Protein AF-A0A7J9G3J3-F1 (afdb_monomer_lite)

Foldseek 3Di:
DVVCVVVCCVVVVNDQDFDFADADPVWGFFTFPCRRDDPVLTKTFGDCVTWFKKWQFDDPDVDCPDPDDDDQDDDPVSVVRIDGQQRDDAQTKTFIFTDGPVGRDRTGPQWIWHFHQDDPRTTITDTDDRPQFDADQDPDGAGPVNVVVVVVVVQVVCVVQQKGFPDKDKYWAVVDPPIDIDMDTDIDHPDPDDDDPPVRPDDD

InterPro domains:
  IPR004993 GH3 family [PTHR31901] (1-196)
  IPR055377 GH3, middle domain [PF23571] (44-130)
  IPR055378 GH3, C-terminal domain [PF23572] (146-190)

pLDDT: mean 85.37, std 16.72, range [31.36, 98.25]

Radius of gyration: 21.54 Å; chains: 1; bounding box: 47×46×63 Å

Organism: NCBI:txid34285

Sequence (204 aa):
MSQYIPTLDYYTNGLPLVCTMYASSECYFGVNLNPLCKPSEVSYTLIPIMAYFEFLPVQRNNGVNSSISVPKTLNEKEQQELVDLVDVKLGQEYELVVTTYSGLYRYRVGDVLRVAGFKNNAPQFNFICRKNVVLCIDSDKTDEVELQNAVKNAVNHFLPFDATLAEYTSYADTTTIPGHYVLYWELSLKGTTQFLPQFLRTVA

Structure (mmCIF, N/CA/C/O backbone):
data_AF-A0A7J9G3J3-F1
#
_entry.id   AF-A0A7J9G3J3-F1
#
loop_
_atom_site.group_PDB
_atom_site.id
_atom_site.type_symbol
_atom_site.label_atom_id
_atom_site.label_alt_id
_atom_site.label_comp_id
_atom_site.label_asym_id
_atom_site.label_entity_id
_atom_site.label_seq_id
_atom_site.pdbx_PDB_ins_code
_atom_site.Cartn_x
_atom_site.Cartn_y
_atom_site.Cartn_z
_atom_site.occupancy
_atom_site.B_iso_or_equiv
_atom_site.auth_seq_id
_atom_site.auth_comp_id
_atom_site.auth_asym_id
_atom_site.auth_atom_id
_atom_site.pdbx_PDB_model_num
ATOM 1 N N . MET A 1 1 ? 0.013 -6.276 -4.466 1.00 67.56 1 MET A N 1
ATOM 2 C CA . MET A 1 1 ? -0.344 -7.716 -4.494 1.00 67.56 1 MET A CA 1
ATOM 3 C C . MET A 1 1 ? -1.646 -8.055 -5.214 1.00 67.56 1 MET A C 1
ATOM 5 O O . MET A 1 1 ? -1.758 -9.186 -5.665 1.00 67.56 1 MET A O 1
ATOM 9 N N . SER A 1 2 ? -2.606 -7.137 -5.390 1.00 81.31 2 SER A N 1
ATOM 10 C CA . SER A 1 2 ? -3.833 -7.421 -6.164 1.00 81.31 2 SER A CA 1
ATOM 11 C C . SER A 1 2 ? -3.565 -7.919 -7.595 1.00 81.31 2 SER A C 1
ATOM 13 O O . SER A 1 2 ? -4.347 -8.703 -8.119 1.00 81.31 2 SER A O 1
ATOM 15 N N . GLN A 1 3 ? -2.431 -7.535 -8.191 1.00 84.69 3 GLN A N 1
ATOM 16 C CA . GLN A 1 3 ? -1.971 -7.999 -9.507 1.00 84.69 3 GLN A CA 1
ATOM 17 C C . GLN A 1 3 ? -1.854 -9.528 -9.647 1.00 84.69 3 GLN A C 1
ATOM 19 O O . GLN A 1 3 ? -2.016 -10.042 -10.746 1.00 84.69 3 GLN A O 1
ATOM 24 N N . TYR A 1 4 ? -1.641 -10.267 -8.551 1.00 90.38 4 TYR A N 1
ATOM 25 C CA . TYR A 1 4 ? -1.505 -11.729 -8.586 1.00 90.38 4 TYR A CA 1
ATOM 26 C C . TYR A 1 4 ? -2.821 -12.492 -8.431 1.00 90.38 4 TYR A C 1
ATOM 28 O O . TYR A 1 4 ? -2.820 -13.714 -8.565 1.00 90.38 4 TYR A O 1
ATOM 36 N N . ILE A 1 5 ? -3.938 -11.806 -8.155 1.00 91.12 5 ILE A N 1
ATOM 37 C CA . ILE A 1 5 ? -5.241 -12.453 -7.933 1.00 91.12 5 ILE A CA 1
ATOM 38 C C . ILE A 1 5 ? -5.623 -13.375 -9.106 1.00 91.12 5 ILE A C 1
ATOM 40 O O . ILE A 1 5 ? -5.880 -14.547 -8.840 1.00 91.12 5 ILE A O 1
ATOM 44 N N . PRO A 1 6 ? -5.571 -12.945 -10.388 1.00 91.19 6 PRO A N 1
ATOM 45 C CA . PRO A 1 6 ? -5.962 -13.815 -11.502 1.00 91.19 6 PRO A CA 1
ATOM 46 C C . PRO A 1 6 ? -5.101 -15.082 -11.617 1.00 91.19 6 PRO A C 1
ATOM 48 O O . PRO A 1 6 ? -5.612 -16.166 -11.893 1.00 91.19 6 PRO A O 1
ATOM 51 N N . THR A 1 7 ? -3.793 -14.959 -11.377 1.00 90.81 7 THR A N 1
ATOM 52 C CA . THR A 1 7 ? -2.850 -16.086 -11.420 1.00 90.81 7 THR A CA 1
ATOM 53 C C . THR A 1 7 ? -3.112 -17.073 -10.283 1.00 90.81 7 THR A C 1
ATOM 55 O O . THR A 1 7 ? -3.105 -18.285 -10.500 1.00 90.81 7 THR A O 1
ATOM 58 N N . LEU A 1 8 ? -3.381 -16.574 -9.074 1.00 93.00 8 LEU A N 1
ATOM 59 C CA . LEU A 1 8 ? -3.739 -17.412 -7.929 1.00 93.00 8 LEU A CA 1
ATOM 60 C C . LEU A 1 8 ? -5.076 -18.124 -8.150 1.00 93.00 8 LEU A C 1
ATOM 62 O O . LEU A 1 8 ? -5.170 -19.322 -7.890 1.00 93.00 8 LEU A O 1
ATOM 66 N N . ASP A 1 9 ? -6.083 -17.431 -8.679 1.00 93.00 9 ASP A N 1
ATOM 67 C CA . ASP A 1 9 ? -7.385 -18.024 -8.997 1.00 93.00 9 ASP A CA 1
ATOM 68 C C . ASP A 1 9 ? -7.247 -19.163 -10.016 1.00 93.00 9 ASP A C 1
ATOM 70 O O . ASP A 1 9 ? -7.847 -20.225 -9.834 1.00 93.00 9 ASP A O 1
ATOM 74 N N . TYR A 1 10 ? -6.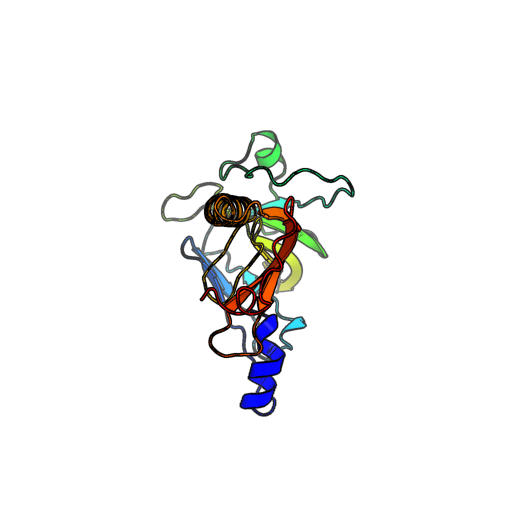401 -18.982 -11.040 1.00 94.12 10 TYR A N 1
ATOM 75 C CA . TYR A 1 10 ? -6.103 -20.014 -12.037 1.00 94.12 10 TYR A CA 1
ATOM 76 C C . TYR A 1 10 ? -5.506 -21.277 -11.401 1.00 94.12 10 TYR A C 1
ATOM 78 O O . TYR A 1 10 ? -6.006 -22.378 -11.630 1.00 94.12 10 TYR A O 1
ATOM 86 N N . TYR A 1 11 ? -4.466 -21.139 -10.571 1.00 95.31 11 TYR A N 1
ATOM 87 C CA . TYR A 1 11 ? -3.792 -22.297 -9.968 1.00 95.31 11 TYR A CA 1
ATOM 88 C C . TYR A 1 11 ? -4.590 -22.967 -8.852 1.00 95.31 11 TYR A C 1
ATOM 90 O O . TYR A 1 11 ? -4.448 -24.168 -8.626 1.00 95.31 11 TYR A O 1
ATOM 98 N N . THR A 1 12 ? -5.412 -22.204 -8.138 1.00 95.62 12 THR A N 1
ATOM 99 C CA . THR A 1 12 ? -6.192 -22.719 -7.009 1.00 95.62 12 THR A CA 1
ATOM 100 C C . THR A 1 12 ? -7.588 -23.182 -7.407 1.00 95.62 12 THR A C 1
ATOM 102 O O . THR A 1 12 ? -8.292 -23.740 -6.570 1.00 95.62 12 THR A O 1
ATOM 105 N N . ASN A 1 13 ? -7.990 -22.981 -8.667 1.00 94.38 13 ASN A N 1
ATOM 106 C CA . ASN A 1 13 ? -9.344 -23.243 -9.149 1.00 94.38 13 ASN A CA 1
ATOM 107 C C . ASN A 1 13 ? -10.409 -22.496 -8.316 1.00 94.38 13 ASN A C 1
ATOM 109 O O . ASN A 1 13 ? -11.441 -23.057 -7.944 1.00 94.38 13 ASN A O 1
ATOM 113 N N . GLY A 1 14 ? -10.125 -21.229 -7.994 1.00 93.00 14 GLY A N 1
ATOM 114 C CA . GLY A 1 14 ? -11.039 -20.341 -7.271 1.00 93.00 14 GLY A CA 1
ATOM 115 C C . GLY A 1 14 ? -11.194 -20.642 -5.777 1.00 93.00 14 GLY A C 1
ATOM 116 O O . GLY A 1 14 ? -12.279 -20.441 -5.226 1.00 93.00 14 GLY A O 1
ATOM 117 N N . LEU A 1 15 ? -10.144 -21.132 -5.104 1.00 95.56 15 LEU A N 1
ATOM 118 C CA . LEU A 1 15 ? -10.172 -21.213 -3.640 1.00 95.56 15 LEU A CA 1
ATOM 119 C C . LEU A 1 15 ? -10.236 -19.806 -3.018 1.00 95.56 15 LEU A C 1
ATOM 121 O O . LEU A 1 15 ? -9.662 -18.865 -3.565 1.00 95.56 15 LEU A O 1
ATOM 125 N N . PRO A 1 16 ? -10.876 -19.646 -1.843 1.00 94.56 16 PRO A N 1
ATOM 126 C CA . PRO A 1 16 ? -10.907 -18.363 -1.150 1.00 94.56 16 PRO A CA 1
ATOM 127 C C . PRO A 1 16 ? -9.498 -17.834 -0.851 1.00 94.56 16 PRO A C 1
ATOM 129 O O . PRO A 1 16 ? -8.721 -18.467 -0.133 1.00 94.56 16 PRO A O 1
ATOM 132 N N . LEU A 1 17 ? -9.188 -16.645 -1.369 1.00 94.06 17 LEU A N 1
ATOM 133 C CA . LEU A 1 17 ? -7.950 -15.930 -1.070 1.00 94.06 17 LEU A CA 1
ATOM 134 C C . LEU A 1 17 ? -8.118 -15.145 0.233 1.00 94.06 17 LEU A C 1
ATOM 136 O O . LEU A 1 17 ? -8.941 -14.236 0.320 1.00 94.06 17 LEU A O 1
ATOM 140 N N . VAL A 1 18 ? -7.326 -15.495 1.245 1.00 95.31 18 VAL A N 1
ATOM 141 C CA . VAL A 1 18 ? -7.470 -14.951 2.599 1.00 95.31 18 VAL A CA 1
ATOM 142 C C . VAL A 1 18 ? -6.371 -13.931 2.896 1.00 95.31 18 VAL A C 1
ATOM 144 O O . VAL A 1 18 ? -5.193 -14.274 2.965 1.00 95.31 18 VAL A O 1
ATOM 147 N N . CYS A 1 19 ? -6.760 -12.679 3.149 1.00 93.12 19 CYS A N 1
ATOM 148 C CA . CYS A 1 19 ? -5.868 -11.622 3.636 1.00 93.12 19 CYS A CA 1
ATOM 149 C C . CYS A 1 19 ? -6.127 -11.380 5.127 1.00 93.12 19 CYS A C 1
ATOM 151 O O . CYS A 1 19 ? -7.122 -10.751 5.484 1.00 93.12 19 CYS A O 1
ATOM 153 N N . THR A 1 20 ? -5.268 -11.912 6.000 1.00 95.44 20 THR A N 1
ATOM 154 C CA . THR A 1 20 ? -5.524 -11.971 7.451 1.00 95.44 20 THR A CA 1
ATOM 155 C C . THR A 1 20 ? -5.087 -10.728 8.216 1.00 95.44 20 THR A C 1
ATOM 157 O O . THR A 1 20 ? -5.769 -10.318 9.155 1.00 95.44 20 THR A O 1
ATOM 160 N N . MET A 1 21 ? -3.952 -10.138 7.852 1.00 95.25 21 MET A N 1
ATOM 161 C CA . MET A 1 21 ? -3.255 -9.166 8.693 1.00 95.25 21 MET A CA 1
ATOM 162 C C . MET A 1 21 ? -2.687 -8.000 7.893 1.00 95.25 21 MET A C 1
ATOM 164 O O . MET A 1 21 ? -2.298 -8.151 6.737 1.00 95.25 21 MET A O 1
ATOM 168 N N . TYR A 1 22 ? -2.597 -6.854 8.560 1.00 96.19 22 TYR A N 1
ATOM 169 C CA . TYR A 1 22 ? -1.906 -5.663 8.092 1.00 96.19 22 TYR A CA 1
ATOM 170 C C . TYR A 1 22 ? -0.822 -5.294 9.109 1.00 96.19 22 TYR A C 1
ATOM 172 O O . TYR A 1 22 ? -1.111 -5.038 10.281 1.00 96.19 22 TYR A O 1
ATOM 180 N N . ALA A 1 23 ? 0.434 -5.325 8.671 1.00 95.44 23 ALA A N 1
ATOM 181 C CA . ALA A 1 23 ? 1.610 -5.105 9.506 1.00 95.44 23 ALA A CA 1
ATOM 182 C C . ALA A 1 23 ? 2.782 -4.578 8.668 1.00 95.44 23 ALA A C 1
ATOM 184 O O . ALA A 1 23 ? 2.799 -4.732 7.444 1.00 95.44 23 ALA A O 1
ATOM 185 N N . SER A 1 24 ? 3.775 -4.002 9.338 1.00 93.38 24 SER A N 1
ATOM 186 C CA . SER A 1 24 ? 5.063 -3.619 8.766 1.00 93.38 24 SER A CA 1
ATOM 187 C C . SER A 1 24 ? 6.213 -3.964 9.717 1.00 93.38 24 SER A C 1
ATOM 189 O O . SER A 1 24 ? 6.002 -4.468 10.821 1.00 93.38 24 SER A O 1
ATOM 191 N N . SER A 1 25 ? 7.447 -3.679 9.293 1.00 90.50 25 SER A N 1
ATOM 192 C CA . SER A 1 25 ? 8.629 -3.814 10.151 1.00 90.50 25 SER A CA 1
ATOM 193 C C . SER A 1 25 ? 8.598 -2.854 11.345 1.00 90.50 25 SER A C 1
ATOM 195 O O . SER A 1 25 ? 9.183 -3.150 12.382 1.00 90.50 25 SER A O 1
ATOM 197 N N . GLU A 1 26 ? 7.938 -1.701 11.205 1.00 89.12 26 GLU A N 1
ATOM 198 C CA . GLU A 1 26 ? 7.830 -0.686 12.255 1.00 89.12 26 GLU A CA 1
ATOM 199 C C . GLU A 1 26 ? 6.774 -1.026 13.316 1.00 89.12 26 GLU A C 1
ATOM 201 O O . GLU A 1 26 ? 6.948 -0.662 14.480 1.00 89.12 26 GLU A O 1
ATOM 206 N N . CYS A 1 27 ? 5.669 -1.680 12.939 1.00 91.62 27 CYS A N 1
ATOM 207 C CA . CYS A 1 27 ? 4.588 -2.033 13.860 1.00 91.62 27 CYS A CA 1
ATOM 208 C C . CYS A 1 27 ? 3.611 -3.051 13.242 1.00 91.62 27 CYS A C 1
ATOM 210 O O . CYS A 1 27 ? 3.382 -3.082 12.034 1.00 91.62 27 CYS A O 1
ATOM 212 N N . TYR A 1 28 ? 2.973 -3.856 14.090 1.00 95.50 28 TYR A N 1
ATOM 213 C CA . TYR A 1 28 ? 1.794 -4.634 13.711 1.00 95.50 28 TYR A CA 1
ATOM 214 C C . TYR A 1 28 ? 0.546 -3.772 13.890 1.00 95.50 28 TYR A C 1
ATOM 216 O O . TYR A 1 28 ? 0.323 -3.234 14.969 1.00 95.50 28 TYR A O 1
ATOM 224 N N . PHE A 1 29 ? -0.289 -3.660 12.860 1.00 96.31 29 PHE A N 1
ATOM 225 C CA . PHE A 1 29 ? -1.351 -2.656 12.852 1.00 96.31 29 PHE A CA 1
ATOM 226 C C . PHE A 1 29 ? -2.727 -3.244 13.150 1.00 96.31 29 PHE A C 1
ATOM 228 O O . PHE A 1 29 ? -3.427 -2.788 14.055 1.00 96.31 29 PHE A O 1
ATOM 235 N N . GLY A 1 30 ? -3.141 -4.246 12.374 1.00 96.19 30 GLY A N 1
ATOM 236 C CA . GLY A 1 30 ? -4.533 -4.672 12.355 1.00 96.19 30 GLY A CA 1
ATOM 237 C C . GLY A 1 30 ? -4.781 -6.031 11.722 1.00 96.19 30 GLY A C 1
ATOM 238 O O . GLY A 1 30 ? -3.891 -6.657 11.145 1.00 96.19 30 GLY A O 1
ATOM 239 N N . VAL A 1 31 ? -6.031 -6.473 11.824 1.00 97.88 31 VAL A N 1
ATOM 240 C CA . VAL A 1 31 ? -6.501 -7.767 11.312 1.00 97.88 31 VAL A CA 1
ATOM 241 C C . VAL A 1 31 ? -7.766 -7.600 10.484 1.00 97.88 31 VAL A C 1
ATOM 243 O O . VAL A 1 31 ? -8.577 -6.703 10.728 1.00 97.88 31 VAL A O 1
ATOM 246 N N . ASN A 1 32 ? -7.951 -8.479 9.505 1.00 97.69 32 ASN A N 1
ATOM 247 C CA . ASN A 1 32 ? -9.201 -8.583 8.770 1.00 97.69 32 ASN A CA 1
ATOM 248 C C . ASN A 1 32 ? -10.202 -9.408 9.588 1.00 97.69 32 ASN A C 1
ATOM 250 O O . ASN A 1 32 ? -10.026 -10.610 9.786 1.00 97.69 32 ASN A O 1
ATOM 254 N N . LEU A 1 33 ? -11.269 -8.758 10.054 1.00 97.06 33 LEU A N 1
ATOM 255 C CA . LEU A 1 33 ? -12.317 -9.410 10.843 1.00 97.06 33 LEU A CA 1
ATOM 256 C C . LEU A 1 33 ? -13.293 -10.243 9.997 1.00 97.06 33 LEU A C 1
ATOM 258 O O . LEU A 1 33 ? -14.103 -10.977 10.562 1.00 97.06 33 LEU A O 1
ATOM 262 N N . ASN A 1 34 ? -13.225 -10.145 8.668 1.00 96.50 34 ASN A N 1
ATOM 263 C CA . ASN A 1 34 ? -13.969 -10.977 7.728 1.00 96.50 34 ASN A CA 1
ATOM 264 C C . ASN A 1 34 ? -13.003 -11.630 6.715 1.00 96.50 34 ASN A C 1
ATOM 266 O O . ASN A 1 34 ? -12.933 -11.205 5.562 1.00 96.50 34 ASN A O 1
ATOM 270 N N . PRO A 1 35 ? -12.232 -12.653 7.127 1.00 94.69 35 PRO A N 1
ATOM 271 C CA . PRO A 1 35 ? -11.127 -13.198 6.333 1.00 94.69 35 PRO A CA 1
ATOM 272 C C . PRO A 1 35 ? -11.549 -13.854 5.010 1.00 94.69 35 PRO A C 1
ATOM 274 O O . PRO A 1 35 ? -10.715 -14.006 4.125 1.00 94.69 35 PRO A O 1
ATOM 277 N N . LEU A 1 36 ? -12.821 -14.238 4.867 1.00 95.75 36 LEU A N 1
ATOM 278 C CA . LEU A 1 36 ? -13.362 -14.883 3.664 1.00 95.75 36 LEU A CA 1
ATOM 279 C C . LEU A 1 36 ? -14.065 -13.898 2.715 1.00 95.75 36 LEU A C 1
ATOM 281 O O . LEU A 1 36 ? -14.746 -14.330 1.784 1.00 95.75 36 LEU A O 1
ATOM 285 N N . CYS A 1 37 ? -13.959 -12.585 2.953 1.00 94.88 37 CYS A N 1
ATOM 286 C CA . CYS A 1 37 ? -14.475 -11.594 2.013 1.00 94.88 37 CYS A CA 1
ATOM 287 C C . CYS A 1 37 ? -13.724 -11.643 0.675 1.00 94.88 37 CYS A C 1
ATOM 289 O O . CYS A 1 37 ? -12.642 -12.220 0.556 1.00 94.88 37 CYS A O 1
ATOM 291 N N . LYS A 1 38 ? -14.296 -11.012 -0.355 1.00 93.94 38 LYS A N 1
ATOM 292 C CA . LYS A 1 38 ? -13.604 -10.888 -1.640 1.00 93.94 38 LYS A CA 1
ATOM 293 C C . LYS A 1 38 ? -12.328 -10.054 -1.468 1.00 93.94 38 LYS A C 1
ATOM 295 O O . LYS A 1 38 ? -12.366 -9.059 -0.743 1.00 93.94 38 LYS A O 1
ATOM 300 N N . PRO A 1 39 ? -11.245 -10.345 -2.211 1.00 92.31 39 PRO A N 1
ATOM 301 C CA . PRO A 1 39 ? -10.013 -9.554 -2.159 1.00 92.31 39 PRO A CA 1
ATOM 302 C C . PRO A 1 39 ? -10.214 -8.043 -2.378 1.00 92.31 39 PRO A C 1
ATOM 304 O O . PRO A 1 39 ? -9.515 -7.230 -1.781 1.00 92.31 39 PRO A O 1
ATOM 307 N N . SER A 1 40 ? -11.198 -7.652 -3.195 1.00 90.06 40 SER A N 1
ATOM 308 C CA . SER A 1 40 ? -11.555 -6.249 -3.461 1.00 90.06 40 SER A CA 1
ATOM 309 C C . SER A 1 40 ? -12.276 -5.543 -2.304 1.00 90.06 40 SER A C 1
ATOM 311 O O . SER A 1 40 ? -12.403 -4.323 -2.315 1.00 90.06 40 SER A O 1
ATOM 313 N N . GLU A 1 41 ? -12.779 -6.298 -1.329 1.00 93.31 41 GLU A N 1
ATOM 314 C CA . GLU A 1 41 ? -13.587 -5.823 -0.198 1.00 93.31 41 GLU A CA 1
ATOM 315 C C . GLU A 1 41 ? -12.825 -5.925 1.135 1.00 93.31 41 GLU A C 1
ATOM 317 O O . GLU A 1 41 ? -13.390 -5.691 2.205 1.00 93.31 41 GLU A O 1
ATOM 322 N N . VAL A 1 42 ? -11.536 -6.280 1.093 1.00 95.88 42 VAL A N 1
ATOM 323 C CA . VAL A 1 42 ? -10.704 -6.430 2.289 1.00 95.88 42 VAL A CA 1
ATOM 324 C C . VAL A 1 42 ? -10.627 -5.107 3.048 1.00 95.88 42 VAL A C 1
ATOM 326 O O . VAL A 1 42 ? -10.326 -4.044 2.491 1.00 95.88 42 VAL A O 1
ATOM 329 N N . SER A 1 43 ? -10.882 -5.192 4.351 1.00 97.06 43 SER A N 1
ATOM 330 C CA . SER A 1 43 ? -10.712 -4.093 5.290 1.00 97.06 43 SER A CA 1
ATOM 331 C C . SER A 1 43 ? -10.028 -4.591 6.558 1.00 97.06 43 SER A C 1
ATOM 333 O O . SER A 1 43 ? -10.325 -5.675 7.062 1.00 97.06 43 SER A O 1
ATOM 335 N N . TYR A 1 44 ? -9.092 -3.798 7.068 1.00 98.12 44 TYR A N 1
ATOM 336 C CA . TYR A 1 44 ? -8.337 -4.120 8.273 1.00 98.12 44 TYR A CA 1
ATOM 337 C C . TYR A 1 44 ? -8.825 -3.261 9.430 1.00 98.12 44 TYR A C 1
ATOM 339 O O . TYR A 1 44 ? -8.887 -2.036 9.322 1.00 98.12 44 TYR A O 1
ATOM 347 N N . THR A 1 45 ? -9.162 -3.900 10.544 1.00 98.25 45 THR A N 1
ATOM 348 C CA . THR A 1 45 ? -9.447 -3.218 11.805 1.00 98.25 45 THR A CA 1
ATOM 349 C C . THR A 1 45 ? -8.143 -3.057 12.566 1.00 98.25 45 THR A C 1
ATOM 351 O O . THR A 1 45 ? -7.492 -4.052 12.895 1.00 98.25 45 THR A O 1
ATOM 354 N N . LEU A 1 46 ? -7.760 -1.810 12.835 1.00 96.94 46 LEU A N 1
ATOM 355 C CA . LEU A 1 46 ? -6.586 -1.527 13.653 1.00 96.94 46 LEU A CA 1
ATOM 356 C C . LEU A 1 46 ? -6.832 -1.959 15.095 1.00 96.94 46 LEU A C 1
ATOM 358 O O . LEU A 1 46 ? -7.919 -1.750 15.636 1.00 96.94 46 LEU A O 1
ATOM 362 N N . ILE A 1 47 ? -5.822 -2.570 15.709 1.00 96.94 47 ILE A N 1
ATOM 363 C CA . ILE A 1 47 ? -5.884 -3.056 17.085 1.00 96.94 47 ILE A CA 1
ATOM 364 C C . ILE A 1 47 ? -5.310 -1.965 18.004 1.00 96.94 47 ILE A C 1
ATOM 366 O O . ILE A 1 47 ? -4.093 -1.783 18.020 1.00 96.94 47 ILE A O 1
ATOM 370 N N . PRO A 1 48 ? -6.135 -1.247 18.797 1.00 94.94 48 PRO A N 1
ATOM 371 C CA . PRO A 1 48 ? -5.713 -0.011 19.477 1.00 94.94 48 PRO A CA 1
ATOM 372 C C . PRO A 1 48 ? -4.591 -0.169 20.513 1.00 94.94 48 PRO A C 1
ATOM 374 O O . PRO A 1 48 ? -4.022 0.821 20.950 1.00 94.94 48 PRO A O 1
ATOM 377 N N . ILE A 1 49 ? -4.287 -1.400 20.932 1.00 96.06 49 ILE A N 1
ATOM 378 C CA . ILE A 1 49 ? -3.225 -1.696 21.905 1.00 96.06 49 ILE A CA 1
ATOM 379 C C . ILE A 1 49 ? -1.834 -1.847 21.269 1.00 96.06 49 ILE A C 1
ATOM 381 O O . ILE A 1 49 ? -0.855 -1.975 21.996 1.00 96.06 49 ILE A O 1
ATOM 385 N N . MET A 1 50 ? -1.727 -1.881 19.935 1.00 96.06 50 MET A N 1
ATOM 386 C CA . MET A 1 50 ? -0.450 -2.170 19.265 1.00 96.06 50 MET A CA 1
ATOM 387 C C . MET A 1 50 ? 0.467 -0.946 19.180 1.00 96.06 50 MET A C 1
ATOM 389 O O . MET A 1 50 ? 1.687 -1.068 19.288 1.00 96.06 50 MET A O 1
ATOM 393 N N . ALA A 1 51 ? -0.122 0.231 18.983 1.00 96.62 51 ALA A N 1
ATOM 394 C CA . ALA A 1 51 ? 0.546 1.522 18.920 1.00 96.62 51 ALA A CA 1
ATOM 395 C C . ALA A 1 51 ? -0.488 2.633 19.136 1.00 96.62 51 ALA A C 1
ATOM 397 O O . ALA A 1 51 ? -1.695 2.395 19.069 1.00 96.62 51 ALA A O 1
ATOM 398 N N . TYR A 1 52 ? -0.014 3.855 19.360 1.00 97.75 52 TYR A N 1
ATOM 399 C CA . TYR A 1 52 ? -0.866 5.030 19.238 1.00 97.75 52 TYR A CA 1
ATOM 400 C C . TYR A 1 52 ? -0.934 5.441 17.762 1.00 97.75 52 TYR A C 1
ATOM 402 O O . TYR A 1 52 ? 0.102 5.603 17.110 1.00 97.75 52 TYR A O 1
ATOM 410 N N . PHE A 1 53 ? -2.156 5.539 17.236 1.00 97.69 53 PHE A N 1
ATOM 411 C CA . PHE A 1 53 ? -2.438 5.748 15.818 1.00 97.69 53 PHE A CA 1
ATOM 412 C C . PHE A 1 53 ? -3.005 7.144 15.579 1.00 97.69 53 PHE A C 1
ATOM 414 O O . PHE A 1 53 ? -4.058 7.487 16.118 1.00 97.69 53 PHE A O 1
ATOM 421 N N . GLU A 1 54 ? -2.336 7.892 14.712 1.00 97.62 54 GLU A N 1
ATOM 422 C CA . GLU A 1 54 ? -2.757 9.198 14.215 1.00 97.62 5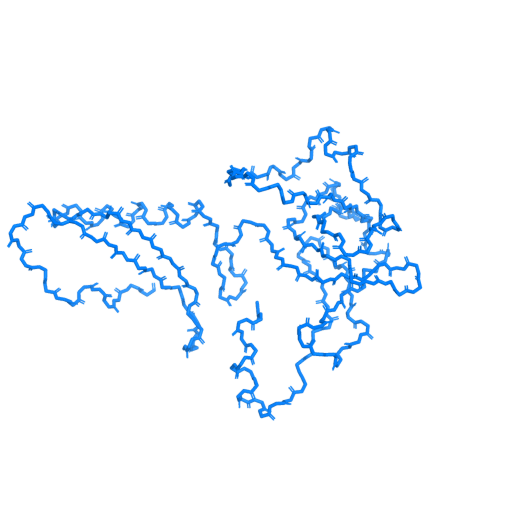4 GLU A CA 1
ATOM 423 C C . GLU A 1 54 ? -2.890 9.139 12.684 1.00 97.62 54 GLU A C 1
ATOM 425 O O . GLU A 1 54 ? -2.290 8.297 12.007 1.00 97.62 54 GLU A O 1
ATOM 430 N N . PHE A 1 55 ? -3.694 10.038 12.125 1.00 96.81 55 PHE A N 1
ATOM 431 C CA . PHE A 1 55 ? -4.068 10.020 10.714 1.00 96.81 55 PHE A CA 1
ATOM 432 C C . PHE A 1 55 ? -3.911 11.4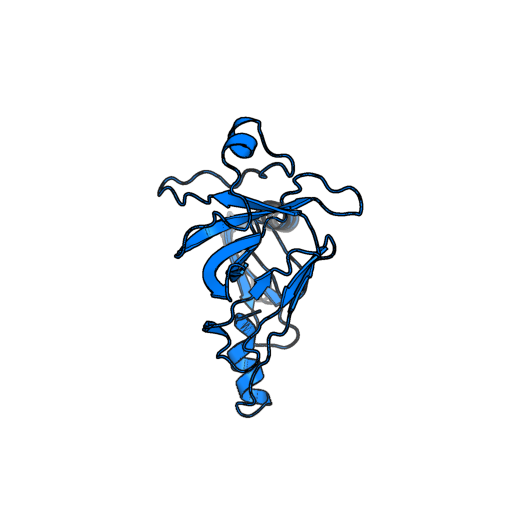04 10.107 1.00 96.81 55 PHE A C 1
ATOM 434 O O . PHE A 1 55 ? -4.585 12.345 10.519 1.00 96.81 55 PHE A O 1
ATOM 441 N N . LEU A 1 56 ? -3.052 11.525 9.096 1.00 95.12 56 LEU A N 1
ATOM 442 C CA . LEU A 1 56 ? -2.885 12.768 8.347 1.00 95.12 56 LEU A CA 1
ATOM 443 C C . LEU A 1 56 ? -3.840 12.770 7.141 1.00 95.12 56 LEU A C 1
ATOM 445 O O . LEU A 1 56 ? -3.700 11.904 6.273 1.00 95.12 56 LEU A O 1
ATOM 449 N N . PRO A 1 57 ? -4.810 13.695 7.040 1.00 93.94 57 PRO A N 1
ATOM 450 C CA . PRO A 1 57 ? -5.748 13.727 5.920 1.00 93.94 57 PRO A CA 1
ATOM 451 C C . PRO A 1 57 ? -5.042 13.869 4.564 1.00 93.94 57 PRO A C 1
ATOM 453 O O . PRO A 1 57 ? -4.216 14.758 4.367 1.00 93.94 57 PRO A O 1
ATOM 456 N N . VAL A 1 58 ? -5.399 13.027 3.591 1.00 89.31 58 VAL A N 1
ATOM 457 C CA . VAL A 1 58 ? -4.884 13.138 2.218 1.00 89.31 58 VAL A CA 1
ATOM 458 C C . VAL A 1 58 ? -5.868 13.950 1.382 1.00 89.31 58 VAL A C 1
ATOM 460 O O . VAL A 1 58 ? -6.956 13.482 1.047 1.00 89.31 58 VAL A O 1
ATOM 463 N N . GLN A 1 59 ? -5.486 15.174 1.019 1.00 79.25 59 GLN A N 1
ATOM 464 C CA . GLN A 1 59 ? -6.220 15.973 0.038 1.00 79.25 59 GLN A CA 1
ATOM 465 C C . GLN A 1 59 ? -5.654 15.702 -1.358 1.00 79.25 59 GLN A C 1
ATOM 467 O O . GLN A 1 59 ? -4.560 16.157 -1.694 1.00 79.25 59 GLN A O 1
ATOM 472 N N . ARG A 1 60 ? -6.398 14.976 -2.199 1.00 63.62 60 ARG A N 1
ATOM 473 C CA . ARG A 1 60 ? -6.102 14.899 -3.637 1.00 63.62 60 ARG A CA 1
ATOM 474 C C . ARG A 1 60 ? -6.566 16.195 -4.300 1.00 63.62 60 ARG A C 1
ATOM 476 O O . ARG A 1 60 ? -7.636 16.244 -4.897 1.00 63.62 60 ARG A O 1
ATOM 483 N N . ASN A 1 61 ? -5.798 17.269 -4.154 1.00 48.12 61 ASN A N 1
ATOM 484 C CA . ASN A 1 61 ? -6.022 18.449 -4.980 1.00 48.12 61 ASN A CA 1
ATOM 485 C C . ASN A 1 61 ? -5.641 18.102 -6.427 1.00 48.12 61 ASN A C 1
ATOM 487 O O . ASN A 1 61 ? -4.581 17.533 -6.662 1.00 48.12 61 ASN A O 1
ATOM 491 N N . ASN A 1 62 ? -6.484 18.474 -7.397 1.00 39.06 62 ASN A N 1
ATOM 492 C CA . ASN A 1 62 ? -6.273 18.294 -8.846 1.00 39.06 62 ASN A CA 1
ATOM 493 C C . ASN A 1 62 ? -5.070 19.093 -9.415 1.00 39.06 62 ASN A C 1
ATOM 495 O O . ASN A 1 62 ? -4.986 19.317 -10.620 1.00 39.06 62 ASN A O 1
ATOM 499 N N . GLY A 1 63 ? -4.162 19.567 -8.561 1.00 38.62 63 GLY A N 1
ATOM 500 C CA . GLY A 1 63 ? -2.908 20.200 -8.942 1.00 38.62 63 GLY A CA 1
ATOM 501 C C . GLY A 1 63 ? -1.776 19.194 -8.804 1.00 38.62 63 GLY A C 1
ATOM 502 O O . GLY A 1 63 ? -1.650 18.544 -7.768 1.00 38.62 63 GLY A O 1
ATOM 503 N N . VAL A 1 64 ? -0.968 19.071 -9.856 1.00 41.47 64 VAL A N 1
ATOM 504 C CA . VAL A 1 64 ? 0.292 18.321 -9.883 1.00 41.47 64 VAL A CA 1
ATOM 505 C C . VAL A 1 64 ? 1.224 18.904 -8.819 1.00 41.47 64 VAL A C 1
ATOM 507 O O . VAL A 1 64 ? 2.016 19.800 -9.090 1.00 41.47 64 VAL A O 1
ATOM 510 N N . ASN A 1 65 ? 1.096 18.431 -7.583 1.00 38.66 65 ASN A N 1
ATOM 511 C CA . ASN A 1 65 ? 2.044 18.731 -6.527 1.00 38.66 65 ASN A CA 1
ATOM 512 C C . ASN A 1 65 ? 3.070 17.606 -6.530 1.00 38.66 65 ASN A C 1
ATOM 514 O O . ASN A 1 65 ? 2.847 16.508 -6.026 1.00 38.66 65 ASN A O 1
ATOM 518 N N . SER A 1 66 ? 4.150 17.941 -7.221 1.00 39.41 66 SER A N 1
ATOM 519 C CA . SER A 1 66 ? 5.393 17.239 -7.477 1.00 39.41 66 SER A CA 1
ATOM 520 C C . SER A 1 66 ? 5.815 16.262 -6.381 1.00 39.41 66 SER A C 1
ATOM 522 O O . SER A 1 66 ? 5.846 16.596 -5.195 1.00 39.41 66 SER A O 1
ATOM 524 N N . SER A 1 67 ? 6.224 15.082 -6.838 1.00 40.66 67 SER A N 1
ATOM 525 C CA . SER A 1 67 ? 6.856 13.955 -6.152 1.00 40.66 67 SER A CA 1
ATOM 526 C C . SER A 1 67 ? 8.217 14.295 -5.519 1.00 40.66 67 SER A C 1
ATOM 528 O O . SER A 1 67 ? 9.216 13.614 -5.729 1.00 40.66 67 SER A O 1
ATOM 530 N N . ILE A 1 68 ? 8.289 15.349 -4.705 1.00 43.03 68 ILE A N 1
ATOM 531 C CA . ILE A 1 68 ? 9.493 15.648 -3.927 1.00 43.03 68 ILE A CA 1
ATOM 532 C C . ILE A 1 68 ? 9.331 15.007 -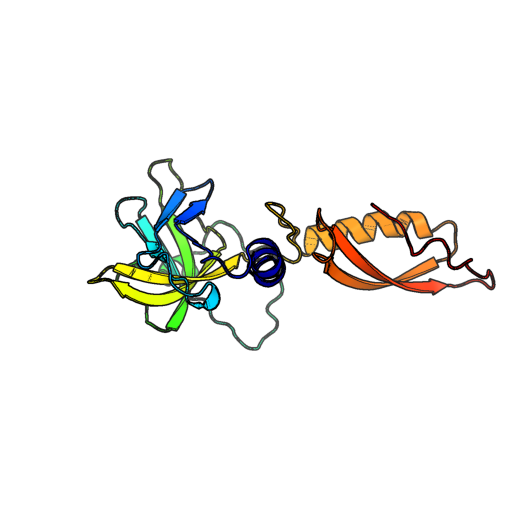2.554 1.00 43.03 68 ILE A C 1
ATOM 534 O O . ILE A 1 68 ? 8.475 15.420 -1.774 1.00 43.03 68 ILE A O 1
ATOM 538 N N . SER A 1 69 ? 10.146 13.973 -2.314 1.00 47.44 69 SER A N 1
ATOM 539 C CA . SER A 1 69 ? 10.414 13.291 -1.041 1.00 47.44 69 SER A CA 1
ATOM 540 C C . SER A 1 69 ? 9.722 13.944 0.157 1.00 47.44 69 SER A C 1
ATOM 542 O O . SER A 1 69 ? 10.236 14.898 0.745 1.00 47.44 69 SER A O 1
ATOM 544 N N . VAL A 1 70 ? 8.543 13.437 0.510 1.00 57.72 70 VAL A N 1
ATOM 545 C CA . VAL A 1 70 ? 7.844 13.919 1.695 1.00 57.72 70 VAL A CA 1
ATOM 546 C C . VAL A 1 70 ? 8.688 13.529 2.915 1.00 57.72 70 VAL A C 1
ATOM 548 O O . VAL A 1 70 ? 8.977 12.340 3.086 1.00 57.72 70 VAL A O 1
ATOM 551 N N . PRO A 1 71 ? 9.150 14.489 3.735 1.00 61.62 71 PRO A N 1
ATOM 552 C CA . PRO A 1 71 ? 9.990 14.177 4.880 1.00 61.62 71 PRO A CA 1
ATOM 553 C C . PRO A 1 71 ? 9.247 13.243 5.841 1.00 61.62 71 PRO A C 1
ATOM 555 O O . PRO A 1 71 ? 8.053 13.402 6.095 1.00 61.62 71 PRO A O 1
ATOM 558 N N . LYS A 1 72 ? 9.971 12.261 6.397 1.00 62.19 72 LYS A N 1
ATOM 559 C CA . LYS A 1 72 ? 9.423 11.325 7.398 1.00 62.19 72 LYS A CA 1
ATOM 560 C C . LYS A 1 72 ? 8.936 12.042 8.663 1.00 62.19 72 LYS A C 1
ATOM 562 O O . LYS A 1 72 ? 8.107 11.503 9.390 1.00 62.19 72 LYS A O 1
ATOM 567 N N . THR A 1 73 ? 9.453 13.242 8.917 1.00 65.62 73 THR A N 1
ATOM 568 C CA . THR A 1 73 ? 9.050 14.137 10.001 1.00 65.62 73 THR A CA 1
ATOM 569 C C . THR A 1 73 ? 7.936 15.071 9.542 1.00 65.62 73 THR A C 1
ATOM 571 O O . THR A 1 73 ? 8.062 15.715 8.503 1.00 65.62 73 THR A O 1
ATOM 574 N N . LEU A 1 74 ? 6.873 15.172 10.339 1.00 72.75 74 LEU A N 1
ATOM 575 C CA . LEU A 1 74 ? 5.760 16.092 10.099 1.00 72.75 74 LEU A CA 1
ATOM 576 C C . LEU A 1 74 ? 6.161 17.537 10.406 1.00 72.75 74 LEU A C 1
ATOM 578 O O . LEU A 1 74 ? 6.738 17.808 11.464 1.00 72.75 74 LEU A O 1
ATOM 582 N N . ASN A 1 75 ? 5.775 18.465 9.535 1.00 76.50 75 ASN A N 1
ATOM 583 C CA . ASN A 1 75 ? 5.888 19.900 9.801 1.00 76.50 75 ASN A CA 1
ATOM 584 C C . ASN A 1 75 ? 4.823 20.347 10.823 1.00 76.50 75 ASN A C 1
ATOM 586 O O . ASN A 1 75 ? 3.788 19.700 10.968 1.00 76.50 75 ASN A O 1
ATOM 590 N N . GLU A 1 76 ? 5.023 21.482 11.504 1.00 74.00 76 GLU A N 1
ATOM 591 C CA . GLU A 1 76 ? 4.123 21.952 12.582 1.00 74.00 76 GLU A CA 1
ATOM 592 C C . GLU A 1 76 ? 2.647 22.057 12.163 1.00 74.00 76 GLU A C 1
ATOM 594 O O . GLU A 1 76 ? 1.757 21.731 12.944 1.00 74.00 76 GLU A O 1
ATOM 599 N N . LYS A 1 77 ? 2.379 22.459 10.915 1.00 76.81 77 LYS A N 1
ATOM 600 C CA . LYS A 1 77 ? 1.016 22.518 10.365 1.00 76.81 77 LYS A CA 1
ATOM 601 C C . LYS A 1 77 ? 0.393 21.133 10.198 1.00 76.81 77 LYS A C 1
ATOM 603 O O . LYS A 1 77 ? -0.741 20.931 10.601 1.00 76.81 77 LYS A O 1
ATOM 608 N N . GLU A 1 78 ? 1.148 20.172 9.665 1.00 76.12 78 GLU A N 1
ATOM 609 C CA . GLU A 1 78 ? 0.668 18.793 9.502 1.00 76.12 78 GLU A CA 1
ATOM 610 C C . GLU A 1 78 ? 0.399 18.146 10.867 1.00 76.12 78 GLU A C 1
ATOM 612 O O . GLU A 1 78 ? -0.566 17.408 11.019 1.00 76.12 78 GLU A O 1
ATOM 617 N N . GLN A 1 79 ? 1.212 18.462 11.883 1.00 74.94 79 GLN A N 1
ATOM 618 C CA . GLN A 1 79 ? 0.990 17.979 13.250 1.00 74.94 79 GLN A CA 1
ATOM 619 C C . GLN A 1 79 ? -0.316 18.499 13.863 1.00 74.94 79 GLN A C 1
ATOM 621 O O . GLN A 1 79 ? -0.909 17.806 14.685 1.00 74.94 79 GLN A O 1
ATOM 626 N N . GLN A 1 80 ? -0.759 19.701 13.484 1.00 79.75 80 GLN A N 1
ATOM 627 C CA . GLN A 1 80 ? -2.039 20.267 13.925 1.00 79.75 80 GL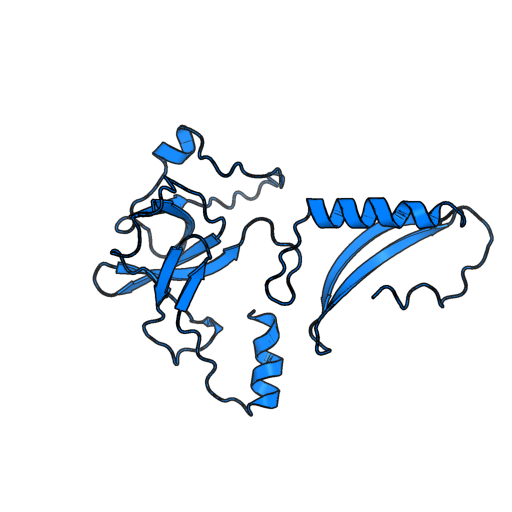N A CA 1
ATOM 628 C C . GLN A 1 80 ? -3.241 19.659 13.190 1.00 79.75 80 GLN A C 1
ATOM 630 O O . GLN A 1 80 ? -4.361 19.752 13.682 1.00 79.75 80 GLN A O 1
ATOM 635 N N . GLU A 1 81 ? -3.020 19.042 12.029 1.00 88.94 81 GLU A N 1
ATOM 636 C CA . GLU A 1 81 ? -4.063 18.424 11.202 1.00 88.94 81 GLU A CA 1
ATOM 637 C C . GLU A 1 81 ? -4.255 16.927 11.480 1.00 88.94 81 GLU A C 1
ATOM 639 O O . GLU A 1 81 ? -5.155 16.312 10.902 1.00 88.94 81 GLU A O 1
ATOM 644 N N . LEU A 1 82 ? -3.424 16.331 12.344 1.00 93.62 82 LEU A N 1
ATOM 645 C CA . LEU A 1 82 ? -3.551 14.927 12.718 1.00 93.62 82 LEU A CA 1
ATOM 646 C C . LEU A 1 82 ? -4.903 14.659 13.377 1.00 93.62 82 LEU A C 1
ATOM 648 O O . LEU A 1 82 ? -5.373 15.405 14.234 1.00 93.62 82 LEU A O 1
ATOM 652 N N . VAL A 1 83 ? -5.503 13.549 12.969 1.00 95.94 83 VAL A N 1
ATOM 653 C CA . VAL A 1 83 ? -6.773 13.053 13.486 1.00 95.94 83 VAL A CA 1
ATOM 654 C C . VAL A 1 83 ? -6.504 11.794 14.299 1.00 95.94 83 VAL A C 1
ATOM 656 O O . VAL A 1 83 ? -5.744 10.927 13.864 1.00 95.94 83 VAL A O 1
ATOM 659 N N . ASP A 1 84 ? -7.124 11.683 15.469 1.00 96.81 84 ASP A N 1
ATOM 660 C CA . ASP A 1 84 ? -7.050 10.481 16.295 1.00 96.81 84 ASP A CA 1
ATOM 661 C C . ASP A 1 84 ? -7.783 9.299 15.645 1.00 96.81 84 ASP A C 1
ATOM 663 O O . ASP A 1 84 ? -8.694 9.464 14.831 1.00 96.81 84 ASP A O 1
ATOM 667 N N . LEU A 1 85 ? -7.433 8.077 16.056 1.00 96.25 85 LEU A N 1
ATOM 668 C CA . LEU A 1 85 ? -8.059 6.842 15.569 1.00 96.25 85 LEU A CA 1
ATOM 669 C C . LEU A 1 85 ? -9.594 6.862 15.604 1.00 96.25 85 LEU A C 1
ATOM 671 O O . LEU A 1 85 ? -10.233 6.308 14.715 1.00 96.25 85 LEU A O 1
ATOM 675 N N . VAL A 1 86 ? -10.192 7.475 16.621 1.00 95.38 86 VAL A N 1
ATOM 676 C CA . VAL A 1 86 ? -11.652 7.497 16.800 1.00 95.38 86 VAL A CA 1
ATOM 677 C C . VAL A 1 86 ? -12.352 8.591 15.991 1.00 95.38 86 VAL A C 1
ATOM 679 O O . VAL A 1 86 ? -13.556 8.494 15.773 1.00 95.38 86 VAL A O 1
ATOM 682 N N . ASP A 1 87 ? -11.608 9.585 15.505 1.00 96.56 87 ASP A N 1
ATOM 683 C CA . ASP A 1 87 ? -12.152 10.787 14.859 1.00 96.56 87 ASP A CA 1
ATOM 684 C C . ASP A 1 87 ? -12.063 10.741 13.324 1.00 96.56 87 ASP A C 1
ATOM 686 O O . ASP A 1 87 ? -12.432 11.691 12.620 1.00 96.56 87 ASP A O 1
ATOM 690 N N . VAL A 1 88 ? -11.585 9.623 12.773 1.00 97.31 88 VAL A N 1
ATOM 691 C CA . VAL A 1 88 ? -11.518 9.407 11.326 1.00 97.31 88 VAL A CA 1
ATOM 692 C C . VAL A 1 88 ? -12.915 9.384 10.699 1.00 97.31 88 VAL A C 1
ATOM 694 O O . VAL A 1 88 ? -13.885 8.889 11.272 1.00 97.31 88 VAL A O 1
ATOM 697 N N . LYS A 1 89 ? -13.033 9.910 9.478 1.00 97.12 89 LYS A N 1
ATOM 698 C CA . LYS A 1 89 ? -14.319 10.060 8.783 1.00 97.12 89 LYS A CA 1
ATOM 699 C C . LYS A 1 89 ? -14.511 8.969 7.740 1.00 97.12 89 LYS A C 1
ATOM 701 O O . LYS A 1 89 ? -13.615 8.703 6.944 1.00 97.12 89 LYS A O 1
ATOM 706 N N . LEU A 1 90 ? -15.704 8.373 7.710 1.00 97.25 90 LEU A N 1
ATOM 707 C CA . LEU A 1 90 ? -16.065 7.352 6.725 1.00 97.25 90 LEU A CA 1
ATOM 708 C C . LEU A 1 90 ? -15.818 7.847 5.290 1.00 97.25 90 LEU A C 1
ATOM 710 O O . LEU A 1 90 ? -16.212 8.956 4.938 1.00 97.25 90 LEU A O 1
ATOM 714 N N . GLY A 1 91 ? -15.173 7.020 4.465 1.00 95.12 91 GLY A N 1
ATOM 715 C CA . GLY A 1 91 ? -14.860 7.326 3.068 1.00 95.12 91 GLY A CA 1
ATOM 716 C C . GLY A 1 91 ? -13.657 8.250 2.853 1.00 95.12 91 GLY A C 1
ATOM 717 O O . GLY A 1 91 ? -13.175 8.336 1.725 1.00 95.12 91 GLY A O 1
ATOM 718 N N . GLN A 1 92 ? -13.138 8.898 3.898 1.00 95.69 92 GLN A N 1
ATOM 719 C CA . GLN A 1 92 ? -11.980 9.783 3.796 1.00 95.69 92 GLN A CA 1
ATOM 720 C C . GLN A 1 92 ? -10.670 8.980 3.723 1.00 95.69 92 GLN A C 1
ATOM 722 O O . GLN A 1 92 ? -10.539 7.911 4.329 1.00 95.69 92 GLN A O 1
ATOM 727 N N . GLU A 1 93 ? -9.704 9.505 2.964 1.00 95.88 93 GLU A N 1
ATOM 728 C CA . GLU A 1 93 ? -8.350 8.959 2.841 1.00 95.88 93 GLU A CA 1
ATOM 729 C C . GLU A 1 93 ? -7.376 9.671 3.785 1.00 95.88 93 GLU A C 1
ATOM 731 O O . GLU A 1 93 ? -7.390 10.902 3.908 1.00 95.88 93 GLU A O 1
ATOM 736 N N . TYR A 1 94 ? -6.513 8.884 4.419 1.00 95.50 94 TYR A N 1
ATOM 737 C CA . TYR A 1 94 ? -5.526 9.331 5.390 1.00 95.50 94 TYR A CA 1
ATOM 738 C C . TYR A 1 94 ? -4.194 8.619 5.178 1.00 95.50 94 TYR A C 1
ATOM 740 O O . TYR A 1 94 ? -4.156 7.460 4.774 1.00 95.50 94 TYR A O 1
ATOM 748 N N . GLU A 1 95 ? -3.101 9.296 5.497 1.00 95.56 95 GLU A N 1
ATOM 749 C CA . GLU A 1 95 ? -1.797 8.675 5.676 1.00 95.56 95 GLU A CA 1
ATOM 750 C C . GLU A 1 95 ? -1.633 8.232 7.132 1.00 95.56 95 GLU A C 1
ATOM 752 O O . GLU A 1 95 ? -1.934 8.992 8.057 1.00 95.56 95 GLU A O 1
ATOM 757 N N . LEU A 1 96 ? -1.155 7.003 7.327 1.00 96.06 96 LEU A N 1
ATOM 758 C CA . LEU A 1 96 ? -0.966 6.418 8.651 1.00 96.06 96 LEU A CA 1
ATOM 759 C C . LEU A 1 96 ? 0.273 6.996 9.354 1.00 96.06 96 LEU A C 1
ATOM 761 O O . LEU A 1 96 ? 1.394 6.930 8.833 1.00 96.06 96 LEU A O 1
ATOM 765 N N . VAL A 1 97 ? 0.069 7.492 10.573 1.00 96.12 97 VAL A N 1
ATOM 766 C CA . VAL A 1 97 ? 1.108 7.979 11.483 1.00 96.12 97 VAL A CA 1
ATOM 767 C C . VAL A 1 97 ? 1.071 7.148 12.764 1.00 96.12 97 VAL A C 1
ATOM 769 O O . VAL A 1 97 ? 0.006 6.903 13.329 1.00 96.12 97 VAL A O 1
ATOM 772 N N . VAL A 1 98 ? 2.233 6.684 13.226 1.00 96.50 98 VAL A N 1
ATOM 773 C CA . VAL A 1 98 ? 2.319 5.802 14.398 1.00 96.50 98 VAL A CA 1
ATOM 774 C C . VAL A 1 98 ? 3.284 6.315 15.451 1.00 96.50 98 VAL A C 1
ATOM 776 O O . VAL A 1 98 ? 4.380 6.793 15.147 1.00 96.50 98 VAL A O 1
ATOM 779 N N . THR A 1 99 ? 2.893 6.137 16.709 1.00 96.62 99 THR A N 1
ATOM 780 C CA . THR A 1 99 ? 3.788 6.214 17.861 1.00 96.62 99 THR A CA 1
ATOM 781 C C . THR A 1 99 ? 3.879 4.836 18.514 1.00 96.62 99 THR A C 1
ATOM 783 O O . THR A 1 99 ? 2.868 4.274 18.936 1.00 96.62 99 THR A O 1
ATOM 786 N N . THR A 1 100 ? 5.083 4.265 18.571 1.00 96.94 100 THR A N 1
ATOM 787 C CA . THR A 1 100 ? 5.320 2.869 18.979 1.00 96.94 100 THR A CA 1
ATOM 788 C C . THR A 1 100 ? 6.048 2.776 20.317 1.00 96.94 100 THR A C 1
ATOM 790 O O . THR A 1 100 ? 6.796 3.674 20.703 1.00 96.94 100 THR A O 1
ATOM 793 N N . TYR A 1 101 ? 5.905 1.635 20.998 1.00 95.00 101 TYR A N 1
ATOM 794 C CA . TYR A 1 101 ? 6.656 1.328 22.222 1.00 95.00 101 TYR A CA 1
ATOM 795 C C . TYR A 1 101 ? 8.179 1.318 22.020 1.00 95.00 101 TYR A C 1
ATOM 797 O O . TYR A 1 101 ? 8.927 1.557 22.963 1.00 95.00 101 TYR A O 1
ATOM 805 N N . SER A 1 102 ? 8.641 1.066 20.794 1.00 94.19 102 SER A N 1
ATOM 806 C CA . SER A 1 102 ? 10.061 1.013 20.436 1.00 94.19 102 SER A CA 1
ATOM 807 C C . SER A 1 102 ? 10.686 2.389 20.169 1.00 94.19 102 SER A C 1
ATOM 809 O O . SER A 1 102 ? 11.849 2.453 19.778 1.00 94.19 102 SER A O 1
ATOM 811 N N . GLY A 1 103 ? 9.949 3.487 20.383 1.00 93.94 103 GLY A N 1
ATOM 812 C CA . GLY A 1 103 ? 10.494 4.849 20.334 1.00 93.94 103 GLY A CA 1
ATOM 813 C C . GLY A 1 103 ? 10.363 5.559 18.986 1.00 93.94 103 GLY A C 1
ATOM 814 O O . GLY A 1 103 ? 11.012 6.581 18.771 1.00 93.94 103 GLY A O 1
ATOM 815 N N . LEU A 1 104 ? 9.523 5.059 18.073 1.00 94.25 104 LEU A N 1
ATOM 816 C CA . LEU A 1 104 ? 9.072 5.871 16.939 1.00 94.25 104 LEU A CA 1
ATOM 817 C C . LEU A 1 104 ? 7.968 6.807 17.429 1.00 94.25 104 LEU A C 1
ATOM 819 O O . LEU A 1 104 ? 6.982 6.323 17.975 1.00 94.25 104 LEU A O 1
ATOM 823 N N . TYR A 1 105 ? 8.124 8.114 17.226 1.00 95.00 105 TYR A N 1
ATOM 824 C CA . TYR A 1 105 ? 7.158 9.133 17.642 1.00 95.00 105 TYR A CA 1
ATOM 825 C C . TYR A 1 105 ? 6.610 9.853 16.421 1.00 95.00 105 TYR A C 1
ATOM 827 O O . TYR A 1 105 ? 7.388 10.415 15.648 1.00 95.00 105 TYR A O 1
ATOM 835 N N . ARG A 1 106 ? 5.283 9.835 16.257 1.00 94.38 106 ARG A N 1
ATOM 836 C CA . ARG A 1 106 ? 4.582 10.447 15.117 1.00 94.38 106 ARG A CA 1
ATOM 837 C C . ARG A 1 106 ? 5.235 10.109 13.771 1.00 94.38 106 ARG A C 1
ATOM 839 O O . ARG A 1 106 ? 5.412 10.966 12.905 1.00 94.38 106 ARG A O 1
ATOM 846 N N . TYR A 1 107 ? 5.641 8.852 13.615 1.00 93.44 107 TYR A N 1
ATOM 847 C CA . TYR A 1 107 ? 6.348 8.372 12.437 1.00 93.44 107 TYR A CA 1
ATOM 848 C C . TYR A 1 107 ? 5.371 8.139 11.290 1.00 93.44 107 TYR A C 1
ATOM 850 O O . TYR A 1 107 ? 4.405 7.386 11.431 1.00 93.44 107 TYR A O 1
ATOM 858 N N . ARG A 1 108 ? 5.648 8.750 10.137 1.00 92.88 108 ARG A N 1
ATOM 859 C CA . ARG A 1 108 ? 4.884 8.542 8.905 1.00 92.88 108 ARG A CA 1
ATOM 860 C C . ARG A 1 108 ? 5.208 7.176 8.313 1.00 92.88 108 ARG A C 1
ATOM 862 O O . ARG A 1 108 ? 6.314 6.958 7.818 1.00 92.88 108 ARG A O 1
ATOM 869 N N . VAL A 1 109 ? 4.232 6.269 8.320 1.00 92.75 109 VAL A N 1
ATOM 870 C CA . VAL A 1 109 ? 4.382 4.935 7.715 1.00 92.75 109 VAL A CA 1
ATOM 871 C C . VAL A 1 109 ? 4.471 5.040 6.189 1.00 92.75 109 VAL A C 1
ATOM 873 O O . VAL A 1 109 ? 5.142 4.226 5.558 1.00 92.75 109 VAL A O 1
ATOM 876 N N . GLY A 1 110 ? 3.823 6.053 5.603 1.00 90.81 110 GLY A N 1
ATOM 877 C CA . GLY A 1 110 ? 3.736 6.267 4.156 1.00 90.81 110 GLY A CA 1
ATOM 878 C C . GLY A 1 110 ? 2.600 5.494 3.479 1.00 90.81 110 GLY A C 1
ATOM 879 O O . GLY A 1 110 ? 2.423 5.611 2.268 1.00 90.81 110 GLY A O 1
ATOM 880 N N . ASP A 1 111 ? 1.818 4.730 4.239 1.00 94.31 111 ASP A N 1
ATOM 881 C CA . ASP A 1 111 ? 0.648 4.015 3.733 1.00 94.31 111 ASP A CA 1
ATOM 882 C C . ASP A 1 111 ? -0.574 4.936 3.709 1.00 94.31 111 ASP A C 1
ATOM 884 O O . ASP A 1 111 ? -0.836 5.660 4.672 1.00 94.31 111 ASP A O 1
ATOM 888 N N . VAL A 1 112 ? -1.330 4.888 2.611 1.00 94.50 112 VAL A N 1
ATOM 889 C CA . VAL A 1 112 ? -2.601 5.595 2.434 1.00 94.50 112 VAL A CA 1
ATOM 890 C C . VAL A 1 112 ? -3.747 4.616 2.643 1.00 94.50 112 VAL A C 1
ATOM 892 O O . VAL A 1 112 ? -3.857 3.589 1.966 1.00 94.50 112 VAL A O 1
ATOM 895 N N . LEU A 1 113 ? -4.617 4.964 3.580 1.00 96.44 113 LEU A N 1
ATOM 896 C CA . LEU A 1 113 ? -5.736 4.163 4.042 1.00 96.44 113 LEU A CA 1
ATOM 897 C C . LEU A 1 113 ? -7.040 4.931 3.840 1.00 96.44 113 LEU A C 1
ATOM 899 O O . LEU A 1 113 ? -7.110 6.127 4.115 1.00 96.44 113 LEU A O 1
ATOM 903 N N . ARG A 1 114 ? -8.094 4.240 3.406 1.00 96.62 114 ARG A N 1
ATOM 904 C CA . ARG A 1 114 ? -9.448 4.806 3.322 1.00 96.62 114 ARG A CA 1
ATOM 905 C C . ARG A 1 114 ? -10.346 4.180 4.371 1.00 96.62 114 ARG A C 1
ATOM 907 O O . ARG A 1 114 ? -10.407 2.955 4.453 1.00 96.62 114 ARG A O 1
ATOM 914 N N . VAL A 1 115 ? -11.070 4.995 5.133 1.00 97.69 115 VAL A N 1
ATOM 915 C CA . VAL A 1 115 ? -12.015 4.488 6.141 1.00 97.69 115 VAL A CA 1
ATOM 916 C C . VAL A 1 115 ? -13.175 3.780 5.439 1.00 97.69 115 VAL A C 1
ATOM 918 O O . VAL A 1 115 ? -13.943 4.405 4.707 1.00 97.69 115 VAL A O 1
ATOM 921 N N . ALA A 1 116 ? -13.302 2.476 5.668 1.00 96.94 116 ALA A N 1
ATOM 922 C CA . ALA A 1 116 ? -14.304 1.602 5.062 1.00 96.94 116 ALA A CA 1
ATOM 923 C C . ALA A 1 116 ? -15.556 1.436 5.936 1.00 96.94 116 ALA A C 1
ATOM 925 O O . ALA A 1 116 ? -16.645 1.176 5.430 1.00 96.94 116 ALA A O 1
ATOM 926 N N . GLY A 1 117 ? -15.403 1.568 7.252 1.00 97.12 117 GLY A N 1
ATOM 927 C CA . GLY A 1 117 ? -16.462 1.304 8.216 1.00 97.12 117 GLY A CA 1
ATOM 928 C C . GLY A 1 117 ? -15.925 1.290 9.638 1.00 97.12 117 GLY A C 1
ATOM 929 O O . GLY A 1 117 ? -14.785 1.682 9.884 1.00 97.12 117 GLY A O 1
ATOM 930 N N . PHE A 1 118 ? -16.745 0.815 10.570 1.00 97.25 118 PHE A N 1
ATOM 931 C CA . PHE A 1 118 ? -16.391 0.717 11.980 1.00 97.25 118 PHE A CA 1
ATOM 932 C C . PHE A 1 118 ? -16.849 -0.626 12.537 1.00 97.25 118 PHE A C 1
ATOM 934 O O . PHE A 1 118 ? -17.992 -1.045 12.339 1.00 97.25 118 PHE A O 1
ATOM 941 N N . LYS A 1 119 ? -15.962 -1.293 13.278 1.00 95.94 119 LYS A N 1
ATOM 942 C CA . LYS A 1 119 ? -16.326 -2.401 14.152 1.00 95.94 119 LYS A CA 1
ATOM 943 C C . LYS A 1 119 ? -16.466 -1.859 15.565 1.00 95.94 119 LYS A C 1
ATOM 945 O O . LYS A 1 119 ? -15.468 -1.578 16.228 1.00 95.94 119 LYS A O 1
ATOM 950 N N . ASN A 1 120 ? -17.703 -1.767 16.048 1.00 96.06 120 ASN A N 1
ATOM 951 C CA . ASN A 1 120 ? -18.006 -1.028 17.273 1.00 96.06 120 ASN A CA 1
ATOM 952 C C . ASN A 1 120 ? -17.470 0.410 17.115 1.00 96.06 120 ASN A C 1
ATOM 954 O O . ASN A 1 120 ? -17.865 1.089 16.175 1.00 96.06 120 ASN A O 1
ATOM 958 N N . ASN A 1 121 ? -16.517 0.825 17.952 1.00 94.88 121 ASN A N 1
ATOM 959 C CA . ASN A 1 121 ? -15.872 2.138 17.868 1.00 94.88 121 ASN A CA 1
ATOM 960 C C . ASN A 1 121 ? -14.514 2.109 17.141 1.00 94.88 121 ASN A C 1
ATOM 962 O O . ASN A 1 121 ? -13.895 3.153 16.976 1.00 94.88 121 ASN A O 1
ATOM 966 N N . ALA A 1 122 ? -14.016 0.934 16.740 1.00 95.50 122 ALA A N 1
ATOM 967 C CA . ALA A 1 122 ? -12.729 0.815 16.062 1.00 95.50 122 ALA A CA 1
ATOM 968 C C . ALA A 1 122 ? -12.914 0.958 14.540 1.00 95.50 122 ALA A C 1
ATOM 970 O O . ALA A 1 122 ? -13.689 0.192 13.955 1.00 95.50 122 ALA A O 1
ATOM 971 N N . PRO A 1 123 ? -12.220 1.894 13.872 1.00 97.31 123 PRO A N 1
ATOM 972 C CA . PRO A 1 123 ? -12.321 2.051 12.426 1.00 97.31 123 PRO A CA 1
ATOM 973 C C . PRO A 1 123 ? -11.737 0.853 11.669 1.00 97.31 123 PRO A C 1
ATOM 975 O O . PRO A 1 123 ? -10.829 0.154 12.130 1.00 97.31 123 PRO A O 1
ATOM 978 N N . GLN A 1 124 ? -12.267 0.630 10.471 1.00 97.81 124 GLN A N 1
ATOM 979 C CA . GLN A 1 124 ? -11.792 -0.352 9.504 1.00 97.81 124 GLN A CA 1
ATOM 980 C C . GLN A 1 124 ? -11.299 0.374 8.257 1.00 97.81 124 GLN A C 1
ATOM 982 O O . GLN A 1 124 ? -11.947 1.317 7.800 1.00 97.81 124 GLN A O 1
ATOM 987 N N . PHE A 1 125 ? -10.192 -0.080 7.677 1.00 97.94 125 PHE A N 1
ATOM 988 C CA . PHE A 1 125 ? -9.538 0.613 6.571 1.00 97.94 125 PHE A CA 1
ATOM 989 C C . PHE A 1 125 ? -9.329 -0.282 5.354 1.00 97.94 125 PHE A C 1
ATOM 991 O O . PHE A 1 125 ? -8.850 -1.408 5.483 1.00 97.94 125 PHE A O 1
ATOM 998 N N . ASN A 1 126 ? -9.616 0.245 4.163 1.00 96.50 126 ASN A N 1
ATOM 999 C CA . ASN A 1 126 ? -9.074 -0.298 2.922 1.00 96.50 126 ASN A CA 1
ATOM 1000 C C . ASN A 1 126 ? -7.647 0.224 2.728 1.00 96.50 126 ASN A C 1
ATOM 1002 O O . ASN A 1 126 ? -7.402 1.426 2.855 1.00 96.50 126 ASN A O 1
ATOM 1006 N N . PHE A 1 127 ? -6.730 -0.665 2.358 1.00 95.00 127 PHE A N 1
ATOM 1007 C CA . PHE A 1 127 ? -5.398 -0.273 1.909 1.00 95.00 127 PHE A CA 1
ATOM 1008 C C . PHE A 1 127 ? -5.478 0.267 0.477 1.00 95.00 127 PHE A C 1
ATOM 1010 O O . PHE A 1 127 ? -5.965 -0.435 -0.410 1.00 95.00 127 PHE A O 1
ATOM 1017 N N . ILE A 1 128 ? -5.020 1.501 0.250 1.00 91.00 128 ILE A N 1
ATOM 1018 C CA . ILE A 1 128 ? -5.039 2.131 -1.076 1.00 91.00 128 ILE A CA 1
ATOM 1019 C C . ILE A 1 128 ? -3.690 1.945 -1.762 1.00 91.00 128 ILE A C 1
ATOM 1021 O O . ILE A 1 128 ? -3.607 1.314 -2.814 1.00 91.00 128 ILE A O 1
ATOM 1025 N N . CYS A 1 129 ? -2.630 2.481 -1.165 1.00 87.31 129 CYS A N 1
ATOM 1026 C CA . CYS A 1 129 ? -1.275 2.374 -1.686 1.00 87.31 129 CYS A CA 1
ATOM 1027 C C . CYS A 1 129 ? -0.250 2.731 -0.610 1.00 87.31 129 CYS A C 1
ATOM 1029 O O . CYS A 1 129 ? -0.587 3.266 0.445 1.00 87.31 129 CYS A O 1
ATOM 1031 N N . ARG A 1 130 ? 1.020 2.482 -0.917 1.00 86.62 130 ARG A N 1
ATOM 1032 C CA . ARG A 1 130 ? 2.148 3.090 -0.218 1.00 86.62 130 ARG A CA 1
ATOM 1033 C C . ARG A 1 130 ? 2.684 4.226 -1.082 1.00 86.62 130 ARG A C 1
ATOM 1035 O O . ARG A 1 130 ? 2.884 4.033 -2.282 1.00 86.62 130 ARG A O 1
ATOM 1042 N N . LYS A 1 131 ? 2.869 5.411 -0.500 1.00 82.75 131 LYS A N 1
ATOM 1043 C CA . LYS A 1 131 ? 3.376 6.588 -1.216 1.00 82.75 131 LYS A CA 1
ATOM 1044 C C . LYS A 1 131 ? 4.742 6.296 -1.838 1.00 82.75 131 LYS A C 1
ATOM 1046 O O . LYS A 1 131 ? 5.543 5.559 -1.268 1.00 82.75 131 LYS A O 1
ATOM 1051 N N . ASN A 1 132 ? 4.991 6.932 -2.980 1.00 78.81 132 ASN A N 1
ATOM 1052 C CA . ASN A 1 132 ? 6.247 6.885 -3.731 1.00 78.81 132 ASN A CA 1
ATOM 1053 C C . ASN A 1 132 ? 6.643 5.494 -4.254 1.00 78.81 132 ASN A C 1
ATOM 1055 O O . ASN A 1 132 ? 7.802 5.291 -4.568 1.00 78.81 132 ASN A O 1
ATOM 1059 N N . VAL A 1 133 ? 5.720 4.537 -4.378 1.00 83.06 133 VAL A N 1
ATOM 1060 C CA . VAL A 1 133 ? 6.017 3.250 -5.031 1.00 83.06 133 VAL A CA 1
ATOM 1061 C C . VAL A 1 133 ? 5.530 3.295 -6.476 1.00 83.06 133 VAL A C 1
ATOM 1063 O O . VAL A 1 133 ? 4.329 3.443 -6.707 1.00 83.06 133 VAL A O 1
ATOM 1066 N N . VAL A 1 134 ? 6.452 3.167 -7.433 1.00 82.81 134 VAL A N 1
ATOM 1067 C CA . VAL A 1 134 ? 6.153 3.124 -8.877 1.00 82.81 134 VAL A CA 1
ATOM 1068 C C . VAL A 1 134 ? 6.106 1.681 -9.376 1.00 82.81 134 VAL A C 1
ATOM 1070 O O . VAL A 1 134 ? 5.167 1.305 -10.074 1.00 82.81 134 VAL A O 1
ATOM 1073 N N . LEU A 1 135 ? 7.083 0.857 -8.983 1.00 85.00 135 LEU A N 1
ATOM 1074 C CA . LEU A 1 135 ? 7.167 -0.560 -9.348 1.00 85.00 135 LEU A CA 1
ATOM 1075 C C . LEU A 1 135 ? 7.329 -1.439 -8.098 1.00 85.00 135 LEU A C 1
ATOM 1077 O O . LEU A 1 135 ? 7.941 -1.029 -7.110 1.00 85.00 135 LEU A O 1
ATOM 1081 N N . CYS A 1 136 ? 6.728 -2.633 -8.138 1.00 88.81 136 CYS A N 1
ATOM 1082 C CA . CYS A 1 136 ? 6.760 -3.626 -7.062 1.00 88.81 136 CYS A CA 1
ATOM 1083 C C . CYS A 1 136 ? 6.363 -5.014 -7.609 1.00 88.81 136 CYS A C 1
ATOM 1085 O O . CYS A 1 136 ? 5.237 -5.181 -8.098 1.00 88.81 136 CYS A O 1
ATOM 1087 N N . ILE A 1 137 ? 7.261 -6.004 -7.538 1.00 88.06 137 ILE A N 1
ATOM 1088 C CA . ILE A 1 137 ? 6.953 -7.416 -7.843 1.00 88.06 137 ILE A CA 1
ATOM 1089 C C . ILE A 1 137 ? 6.576 -8.167 -6.569 1.00 88.06 137 ILE A C 1
ATOM 1091 O O . ILE A 1 137 ? 5.530 -8.811 -6.539 1.00 88.06 137 ILE A O 1
ATOM 1095 N N . ASP A 1 138 ? 7.388 -8.087 -5.526 1.00 87.44 138 ASP A N 1
ATOM 1096 C CA . ASP A 1 138 ? 7.204 -8.800 -4.266 1.00 87.44 138 ASP A CA 1
ATOM 1097 C C . ASP A 1 138 ? 7.280 -7.817 -3.085 1.00 87.44 138 ASP A C 1
ATOM 1099 O O . ASP A 1 138 ? 6.337 -7.071 -2.810 1.00 87.44 138 ASP A O 1
ATOM 1103 N N . SER A 1 139 ? 8.405 -7.802 -2.375 1.00 82.06 139 SER A N 1
ATOM 1104 C CA . SER A 1 139 ? 8.674 -6.929 -1.234 1.00 82.06 139 SER A CA 1
ATOM 1105 C C . SER A 1 139 ? 9.432 -5.659 -1.634 1.00 82.06 139 SER A C 1
ATOM 1107 O O . SER A 1 139 ? 9.419 -4.674 -0.876 1.00 82.06 139 SER A O 1
ATOM 1109 N N . ASP A 1 140 ? 10.034 -5.680 -2.827 1.00 86.56 140 ASP A N 1
ATOM 1110 C CA . ASP A 1 140 ? 10.709 -4.575 -3.494 1.00 86.56 140 ASP A CA 1
ATOM 1111 C C . ASP A 1 140 ? 9.756 -3.403 -3.731 1.00 86.56 140 ASP A C 1
ATOM 1113 O O . ASP A 1 140 ? 8.559 -3.566 -3.971 1.00 86.56 140 ASP A O 1
ATOM 1117 N N . LYS A 1 141 ? 10.291 -2.193 -3.593 1.00 86.25 141 LYS A N 1
ATOM 1118 C CA . LYS A 1 141 ? 9.554 -0.945 -3.772 1.00 86.25 141 LYS A CA 1
ATOM 1119 C C . LYS A 1 141 ? 10.490 0.019 -4.466 1.00 86.25 141 LYS A C 1
ATOM 1121 O O . LYS A 1 141 ? 11.338 0.594 -3.794 1.00 86.25 141 LYS A O 1
ATOM 1126 N N . THR A 1 142 ? 10.350 0.151 -5.778 1.00 86.00 142 THR A N 1
ATOM 1127 C CA . THR A 1 142 ? 11.141 1.107 -6.550 1.00 86.00 142 THR A CA 1
ATOM 1128 C C . THR A 1 142 ? 10.372 2.407 -6.682 1.00 86.00 142 THR A C 1
ATOM 1130 O O . THR A 1 142 ? 9.239 2.422 -7.184 1.00 86.00 142 THR A O 1
ATOM 1133 N N . ASP A 1 143 ? 10.981 3.488 -6.207 1.00 85.81 143 ASP A N 1
ATOM 1134 C CA . ASP A 1 143 ? 10.433 4.831 -6.354 1.00 85.81 143 ASP A CA 1
ATOM 1135 C C . ASP A 1 143 ? 10.831 5.486 -7.690 1.00 85.81 143 ASP A C 1
ATOM 1137 O O . ASP A 1 143 ? 11.637 4.969 -8.469 1.00 85.81 143 ASP A O 1
ATOM 1141 N N . GLU A 1 144 ? 10.212 6.627 -7.993 1.00 80.06 144 GLU A N 1
ATOM 1142 C CA . GLU A 1 144 ? 10.464 7.370 -9.233 1.00 80.06 144 GLU A CA 1
ATOM 1143 C C . GLU A 1 144 ? 11.921 7.850 -9.332 1.00 80.06 144 GLU A C 1
ATOM 1145 O O . GLU A 1 144 ? 12.510 7.843 -10.413 1.00 80.06 144 GLU A O 1
ATOM 1150 N N . VAL A 1 145 ? 12.525 8.229 -8.204 1.00 80.19 145 VAL A N 1
ATOM 1151 C CA . VAL A 1 145 ? 13.892 8.755 -8.141 1.00 80.19 145 VAL A CA 1
ATOM 1152 C C . VAL A 1 145 ? 14.901 7.637 -8.398 1.00 80.19 145 VAL A C 1
ATOM 1154 O O . VAL A 1 145 ? 15.841 7.816 -9.175 1.00 80.19 145 VAL A O 1
ATOM 1157 N N . GLU A 1 146 ? 14.705 6.474 -7.789 1.00 86.19 146 GLU A N 1
ATOM 1158 C CA . GLU A 1 146 ? 15.486 5.261 -8.007 1.00 86.19 146 GLU A CA 1
ATOM 1159 C C . GLU A 1 146 ? 15.399 4.811 -9.465 1.00 86.19 146 GLU A C 1
ATOM 1161 O O . GLU A 1 146 ? 16.437 4.582 -10.093 1.00 86.19 146 GLU A O 1
ATOM 1166 N N . LEU A 1 147 ? 14.189 4.764 -10.032 1.00 89.50 147 LEU A N 1
ATOM 1167 C CA . LEU A 1 147 ? 13.983 4.397 -11.432 1.00 89.50 147 LEU A CA 1
ATOM 1168 C C . LEU A 1 147 ? 14.673 5.386 -12.383 1.00 89.50 147 LEU A C 1
ATOM 1170 O O . LEU A 1 147 ? 15.408 4.972 -13.281 1.00 89.50 147 LEU A O 1
ATOM 1174 N N . GLN A 1 148 ? 14.497 6.691 -12.167 1.00 87.94 148 GLN A N 1
ATOM 1175 C CA . GLN A 1 148 ? 15.129 7.736 -12.974 1.00 87.94 148 GLN A CA 1
ATOM 1176 C C . GLN A 1 148 ? 16.660 7.667 -12.898 1.00 87.94 148 GLN A C 1
ATOM 1178 O O . GLN A 1 148 ? 17.344 7.826 -13.914 1.00 87.94 148 GLN A O 1
ATOM 1183 N N . ASN A 1 149 ? 17.214 7.408 -11.712 1.00 89.75 149 ASN A N 1
ATOM 1184 C CA . ASN A 1 149 ? 18.653 7.237 -11.524 1.00 89.75 149 ASN A CA 1
ATOM 1185 C C . ASN A 1 149 ? 19.170 5.975 -12.228 1.00 89.75 149 ASN A C 1
ATOM 1187 O O . ASN A 1 149 ? 20.221 6.026 -12.872 1.00 89.75 149 ASN A O 1
ATOM 1191 N N . ALA A 1 150 ? 18.431 4.865 -12.159 1.00 93.00 150 ALA A N 1
ATOM 1192 C CA . ALA A 1 150 ? 18.772 3.627 -12.854 1.00 93.00 150 ALA A CA 1
ATOM 1193 C C . ALA A 1 150 ? 18.796 3.826 -14.378 1.00 93.00 150 ALA A C 1
AT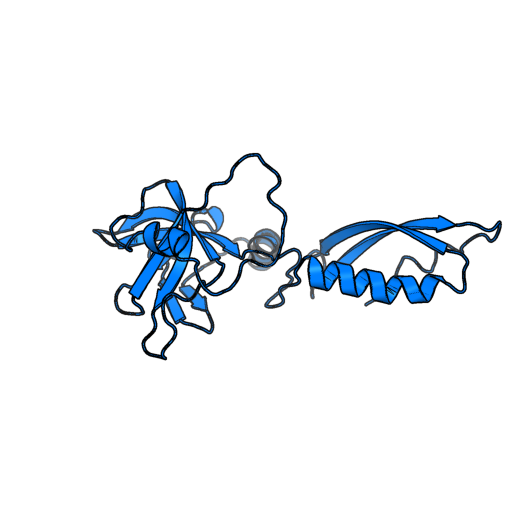OM 1195 O O . ALA A 1 150 ? 19.788 3.484 -15.026 1.00 93.00 150 ALA A O 1
ATOM 1196 N N . VAL A 1 151 ? 17.765 4.466 -14.941 1.00 91.88 151 VAL A N 1
ATOM 1197 C CA . VAL A 1 151 ? 17.704 4.787 -16.376 1.00 91.88 151 VAL A CA 1
ATOM 1198 C C . VAL A 1 151 ? 18.841 5.729 -16.772 1.00 91.88 151 VAL A C 1
ATOM 1200 O O . VAL A 1 151 ? 19.538 5.467 -17.750 1.00 91.88 151 VAL A O 1
ATOM 1203 N N . LYS A 1 152 ? 19.111 6.780 -15.988 1.00 90.69 152 LYS A N 1
ATOM 1204 C CA . LYS A 1 152 ? 20.218 7.714 -16.253 1.00 90.69 152 LYS A CA 1
ATOM 1205 C C . LYS A 1 152 ? 21.576 7.010 -16.295 1.00 90.69 152 LYS A C 1
ATOM 1207 O O . LYS A 1 152 ? 22.391 7.313 -17.164 1.00 90.69 152 LYS A O 1
ATOM 1212 N N . ASN A 1 153 ? 21.817 6.071 -15.383 1.00 92.56 153 ASN A N 1
ATOM 1213 C CA . ASN A 1 153 ? 23.044 5.280 -15.383 1.00 92.56 153 ASN A CA 1
ATOM 1214 C C . ASN A 1 153 ? 23.129 4.376 -16.616 1.00 92.56 153 ASN A C 1
ATOM 1216 O O . ASN A 1 153 ? 24.195 4.279 -17.223 1.00 92.56 153 ASN A O 1
ATOM 1220 N N . ALA A 1 154 ? 22.011 3.772 -17.019 1.00 91.00 154 ALA A N 1
ATOM 1221 C CA . ALA A 1 154 ? 21.961 2.887 -18.173 1.00 91.00 154 ALA A CA 1
ATOM 1222 C C . ALA A 1 154 ? 22.175 3.626 -19.508 1.00 91.00 154 ALA A C 1
ATOM 1224 O O . ALA A 1 154 ? 22.878 3.118 -20.381 1.00 91.00 154 ALA A O 1
ATOM 1225 N N . VAL A 1 155 ? 21.665 4.857 -19.646 1.00 88.94 155 VAL A N 1
ATOM 1226 C CA . VAL A 1 155 ? 21.849 5.700 -20.847 1.00 88.94 155 VAL A CA 1
ATOM 1227 C C . VAL A 1 155 ? 23.327 5.975 -21.149 1.00 88.94 155 VAL A C 1
ATOM 1229 O O . VAL A 1 155 ? 23.694 6.140 -22.311 1.00 88.94 155 VAL A O 1
ATOM 1232 N N . ASN A 1 156 ? 24.217 5.941 -20.151 1.00 88.50 156 ASN A N 1
ATOM 1233 C CA . ASN A 1 156 ? 25.658 6.082 -20.392 1.00 88.50 156 ASN A CA 1
ATOM 1234 C C . ASN A 1 156 ? 26.221 4.971 -21.300 1.00 88.50 156 ASN A C 1
ATOM 1236 O O . ASN A 1 156 ? 27.200 5.197 -22.010 1.00 88.50 156 ASN A O 1
ATOM 1240 N N . HIS A 1 157 ? 25.591 3.793 -21.335 1.00 88.44 157 HIS A N 1
ATOM 1241 C CA . HIS A 1 157 ? 25.987 2.695 -22.222 1.00 88.44 157 HIS A CA 1
ATOM 1242 C C . HIS A 1 157 ? 25.561 2.901 -23.684 1.00 88.44 157 HIS A C 1
ATOM 1244 O O . HIS A 1 157 ? 25.998 2.148 -24.552 1.00 88.44 157 HIS A O 1
ATOM 1250 N N . PHE A 1 158 ? 24.750 3.921 -23.979 1.00 84.38 158 PHE A N 1
ATOM 1251 C CA . PHE A 1 158 ? 24.321 4.266 -25.339 1.00 84.38 158 PHE A CA 1
ATOM 1252 C C . PHE A 1 158 ? 25.252 5.225 -26.065 1.00 84.38 158 PHE A C 1
ATOM 1254 O O . PHE A 1 158 ? 25.227 5.284 -27.295 1.00 84.38 158 PHE A O 1
ATOM 1261 N N . LEU A 1 159 ? 26.126 5.906 -25.320 1.00 79.50 159 LEU A N 1
ATOM 1262 C CA . LEU A 1 159 ? 27.114 6.835 -25.864 1.00 79.50 159 LEU A CA 1
ATOM 1263 C C . LEU A 1 159 ? 27.968 6.244 -27.005 1.00 79.50 159 LEU A C 1
ATOM 1265 O O . LEU A 1 159 ? 28.168 6.954 -27.985 1.00 79.50 159 LEU A O 1
ATOM 1269 N N . PRO A 1 160 ? 28.431 4.974 -26.964 1.00 85.38 160 PRO A N 1
ATOM 1270 C CA . PRO A 1 160 ? 29.228 4.399 -28.052 1.00 85.38 160 PRO A CA 1
ATOM 1271 C C . PRO A 1 160 ? 28.476 4.228 -29.378 1.00 85.38 160 PRO A C 1
ATOM 1273 O O . PRO A 1 160 ? 29.107 3.963 -30.398 1.00 85.38 160 PRO A O 1
ATOM 1276 N N . PHE A 1 161 ? 27.145 4.326 -29.368 1.00 84.31 161 PHE A N 1
ATOM 1277 C CA . PHE A 1 161 ? 26.297 4.037 -30.522 1.00 84.31 161 PHE A CA 1
ATOM 1278 C C . PHE A 1 161 ? 25.599 5.277 -31.098 1.00 84.31 161 PHE A C 1
ATOM 1280 O O . PHE A 1 161 ? 24.690 5.129 -31.914 1.00 84.31 161 PHE A O 1
ATOM 1287 N N . ASP A 1 162 ? 25.972 6.485 -30.655 1.00 85.38 162 ASP A N 1
ATOM 1288 C CA . ASP A 1 162 ? 25.310 7.749 -31.026 1.00 85.38 162 ASP A CA 1
ATOM 1289 C C . ASP A 1 162 ? 23.775 7.709 -30.856 1.00 85.38 162 ASP A C 1
ATOM 1291 O O . ASP A 1 162 ? 23.012 8.358 -31.585 1.00 85.38 162 ASP A O 1
ATOM 1295 N N . ALA A 1 163 ? 23.322 6.930 -29.870 1.00 86.81 163 ALA A N 1
ATOM 1296 C CA . ALA A 1 163 ? 21.926 6.773 -29.504 1.00 86.81 163 ALA A CA 1
ATOM 1297 C C . ALA A 1 163 ? 21.611 7.611 -28.261 1.00 86.81 163 ALA A C 1
ATOM 1299 O O . ALA A 1 163 ? 22.386 7.674 -27.306 1.00 86.81 163 ALA A O 1
ATOM 1300 N N . THR A 1 164 ? 20.446 8.249 -28.267 1.00 88.19 164 THR A N 1
ATOM 1301 C CA . THR A 1 164 ? 19.924 9.017 -27.132 1.00 88.19 164 THR A CA 1
ATOM 1302 C C . THR A 1 164 ? 18.553 8.490 -26.740 1.00 88.19 164 THR A C 1
ATOM 1304 O O . THR A 1 164 ? 17.771 8.114 -27.607 1.00 88.19 164 THR A O 1
ATOM 1307 N N . LEU A 1 165 ? 18.262 8.447 -25.442 1.00 90.12 165 LEU A N 1
ATOM 1308 C CA . LEU A 1 165 ? 16.931 8.108 -24.943 1.00 90.12 165 LEU A CA 1
ATOM 1309 C C . LEU A 1 165 ? 16.042 9.353 -25.031 1.00 90.12 165 LEU A C 1
ATOM 1311 O O . LEU A 1 165 ? 16.369 10.370 -24.420 1.00 90.12 165 LEU A O 1
ATOM 1315 N N . ALA A 1 166 ? 14.970 9.280 -25.819 1.00 90.81 166 ALA A N 1
ATOM 1316 C CA . ALA A 1 166 ? 13.990 10.350 -25.965 1.00 90.81 166 ALA A CA 1
ATOM 1317 C C . ALA A 1 166 ? 12.996 10.322 -24.799 1.00 90.81 166 ALA A C 1
ATOM 1319 O O . ALA A 1 166 ? 12.894 11.297 -24.061 1.00 90.81 166 ALA A O 1
ATOM 1320 N N . GLU A 1 167 ? 12.343 9.180 -24.592 1.00 90.12 167 GLU A N 1
ATOM 1321 C CA . GLU A 1 167 ? 11.420 8.949 -23.482 1.00 90.12 167 GLU A CA 1
ATOM 1322 C C . GLU A 1 167 ? 11.482 7.501 -22.999 1.00 90.12 167 GLU A C 1
ATOM 1324 O O . GLU A 1 167 ? 11.988 6.605 -23.684 1.00 90.12 167 GLU A O 1
ATOM 1329 N N . TYR A 1 168 ? 10.963 7.271 -21.794 1.00 93.00 168 TYR A N 1
ATOM 1330 C CA . TYR A 1 168 ? 10.767 5.930 -21.276 1.00 93.00 168 TYR A CA 1
ATOM 1331 C C . TYR A 1 168 ? 9.518 5.823 -20.404 1.00 93.00 168 TYR A C 1
ATOM 1333 O O . TYR A 1 168 ? 9.065 6.793 -19.801 1.00 93.00 168 TYR A O 1
ATOM 1341 N N . THR A 1 169 ? 8.993 4.608 -20.294 1.00 92.69 169 THR A N 1
ATOM 1342 C CA . THR A 1 169 ? 7.992 4.244 -19.288 1.00 92.69 169 THR A CA 1
ATOM 1343 C C . THR A 1 169 ? 8.252 2.829 -18.779 1.00 92.69 169 THR A C 1
ATOM 1345 O O . THR A 1 169 ? 9.139 2.132 -19.278 1.00 92.69 169 THR A O 1
ATOM 1348 N N . SER A 1 170 ? 7.523 2.399 -17.756 1.00 93.31 170 SER A N 1
ATOM 1349 C CA . SER A 1 170 ? 7.767 1.130 -17.076 1.00 93.31 170 SER A CA 1
ATOM 1350 C C . SER A 1 170 ? 6.486 0.475 -16.589 1.00 93.31 170 SER A C 1
ATOM 1352 O O . SER A 1 170 ? 5.532 1.173 -16.246 1.00 93.31 170 SER A O 1
ATOM 1354 N N . TYR A 1 171 ? 6.486 -0.852 -16.480 1.00 92.56 171 TYR A N 1
ATOM 1355 C CA . TYR A 1 171 ? 5.446 -1.586 -15.764 1.00 92.56 171 TYR A CA 1
ATOM 1356 C C . TYR A 1 171 ? 5.997 -2.862 -15.115 1.00 92.56 171 TYR A C 1
ATOM 1358 O O . TYR A 1 171 ? 7.061 -3.360 -15.484 1.00 92.56 171 TYR A O 1
ATOM 1366 N N . ALA A 1 172 ? 5.262 -3.378 -14.131 1.00 92.81 172 ALA A N 1
ATOM 1367 C CA . ALA A 1 172 ? 5.539 -4.650 -13.478 1.00 92.81 172 ALA A CA 1
ATOM 1368 C C . ALA A 1 172 ? 4.845 -5.793 -14.239 1.00 92.81 172 ALA A C 1
ATOM 1370 O O . ALA A 1 172 ? 3.615 -5.898 -14.209 1.00 92.81 172 ALA A O 1
ATOM 1371 N N . ASP A 1 173 ? 5.619 -6.641 -14.915 1.00 91.81 173 ASP A N 1
ATOM 1372 C CA . ASP A 1 173 ? 5.108 -7.819 -15.612 1.00 91.81 173 ASP A CA 1
ATOM 1373 C C . ASP A 1 173 ? 5.011 -9.011 -14.649 1.00 91.81 173 ASP A C 1
ATOM 1375 O O . ASP A 1 173 ? 5.972 -9.400 -13.983 1.00 91.81 173 ASP A O 1
ATOM 1379 N N . THR A 1 174 ? 3.816 -9.593 -14.581 1.00 91.94 174 THR A N 1
ATOM 1380 C CA . THR A 1 174 ? 3.479 -10.742 -13.728 1.00 91.94 174 THR A CA 1
ATOM 1381 C C . THR A 1 174 ? 2.967 -11.938 -14.535 1.00 91.94 174 THR A C 1
ATOM 1383 O O . THR A 1 174 ? 2.440 -12.895 -13.965 1.00 91.94 174 THR A O 1
ATOM 1386 N N . THR A 1 175 ? 3.120 -11.903 -15.865 1.00 89.50 175 THR A N 1
ATOM 1387 C CA . THR A 1 175 ? 2.724 -12.994 -16.769 1.00 89.50 175 THR A CA 1
ATOM 1388 C C . THR A 1 175 ? 3.621 -14.226 -16.634 1.00 89.50 175 THR A C 1
ATOM 1390 O O . THR A 1 175 ? 3.152 -15.350 -16.824 1.00 89.50 175 THR A O 1
ATOM 1393 N N . THR A 1 176 ? 4.890 -14.038 -16.262 1.00 90.19 176 THR A N 1
ATOM 1394 C CA . THR A 1 176 ? 5.844 -15.106 -15.931 1.00 90.19 176 THR A CA 1
ATOM 1395 C C . THR A 1 176 ? 6.155 -15.131 -14.437 1.00 90.19 176 THR A C 1
ATOM 1397 O O . THR A 1 176 ? 5.988 -14.131 -13.742 1.00 90.19 176 THR A O 1
ATOM 1400 N N . ILE A 1 177 ? 6.635 -16.275 -13.937 1.00 90.25 177 ILE A N 1
ATOM 1401 C CA . ILE A 1 177 ? 7.047 -16.443 -12.537 1.00 90.25 177 ILE A CA 1
ATOM 1402 C C . ILE A 1 177 ? 8.541 -16.834 -12.509 1.00 90.25 177 ILE A C 1
ATOM 1404 O O . ILE A 1 177 ? 8.875 -17.890 -13.052 1.00 90.25 177 ILE A O 1
ATOM 1408 N N . PRO A 1 178 ? 9.432 -16.032 -11.884 1.00 90.06 178 PRO A N 1
ATOM 1409 C CA . PRO A 1 178 ? 9.133 -14.786 -11.171 1.00 90.06 178 PRO A CA 1
ATOM 1410 C C . PRO A 1 178 ? 8.696 -13.647 -12.110 1.00 90.06 178 PRO A C 1
ATOM 1412 O O . PRO A 1 178 ? 9.047 -13.628 -13.293 1.00 90.06 178 PRO A O 1
ATOM 1415 N N . GLY A 1 179 ? 7.904 -12.717 -11.565 1.00 90.56 179 GLY A N 1
ATOM 1416 C CA . GLY A 1 179 ? 7.583 -11.461 -12.242 1.00 90.56 179 GLY A CA 1
ATOM 1417 C C . GLY A 1 179 ? 8.828 -10.581 -12.369 1.00 90.56 179 GLY A C 1
ATOM 1418 O O . GLY A 1 179 ? 9.808 -10.781 -11.649 1.00 90.56 179 GLY A O 1
ATOM 1419 N N . HIS A 1 180 ? 8.806 -9.622 -13.286 1.00 93.94 180 HIS A N 1
ATOM 1420 C CA . HIS A 1 180 ? 9.954 -8.764 -13.577 1.00 93.94 180 HIS A CA 1
ATOM 1421 C C . HIS A 1 180 ? 9.511 -7.370 -14.025 1.00 93.94 180 HIS A C 1
ATOM 1423 O O . HIS A 1 180 ? 8.362 -7.147 -14.407 1.00 93.94 180 HIS A O 1
ATOM 1429 N N . TYR A 1 181 ? 10.422 -6.404 -13.956 1.00 95.12 181 TYR A N 1
ATOM 1430 C CA . TYR A 1 181 ? 10.166 -5.062 -14.467 1.00 95.12 181 TYR A CA 1
ATOM 1431 C C . TYR A 1 181 ? 10.432 -5.008 -15.963 1.00 95.12 181 TYR A C 1
ATOM 1433 O O . TYR A 1 181 ? 11.438 -5.522 -16.445 1.00 95.12 181 TYR A O 1
ATOM 1441 N N . VAL A 1 182 ? 9.556 -4.323 -16.687 1.00 95.06 182 VAL A N 1
ATOM 1442 C CA . VAL A 1 182 ? 9.743 -4.052 -18.109 1.00 95.06 182 VAL A CA 1
ATOM 1443 C C . VAL A 1 182 ? 9.832 -2.551 -18.305 1.00 95.06 182 VAL A C 1
ATOM 1445 O O . VAL A 1 182 ? 8.954 -1.800 -17.873 1.00 95.06 182 VAL A O 1
ATOM 1448 N N . LEU A 1 183 ? 10.900 -2.126 -18.974 1.00 94.44 183 LEU A N 1
ATOM 1449 C CA . LEU A 1 183 ? 11.131 -0.742 -19.361 1.00 94.44 183 LEU A CA 1
ATOM 1450 C C . LEU A 1 183 ? 10.928 -0.600 -20.870 1.00 94.44 183 LEU A C 1
ATOM 1452 O O . LEU A 1 183 ? 11.539 -1.319 -21.659 1.00 94.44 183 LEU A O 1
ATOM 1456 N N . TYR A 1 184 ? 10.085 0.345 -21.269 1.00 92.75 184 TYR A N 1
ATOM 1457 C CA . TYR A 1 184 ? 9.882 0.722 -22.664 1.00 92.75 184 TYR A CA 1
ATOM 1458 C C . TYR A 1 184 ? 10.686 1.974 -22.956 1.00 92.75 184 TYR A C 1
ATOM 1460 O O . TYR A 1 184 ? 10.468 2.990 -22.300 1.00 92.75 184 TYR A O 1
ATOM 1468 N N . TRP A 1 185 ? 11.610 1.903 -23.911 1.00 93.12 185 TRP A N 1
ATOM 1469 C CA . TRP A 1 185 ? 12.521 2.997 -24.251 1.00 93.12 185 TRP A CA 1
ATOM 1470 C C . TRP A 1 185 ? 12.288 3.458 -25.688 1.00 93.12 185 TRP A C 1
ATOM 1472 O O . TRP A 1 185 ? 12.379 2.661 -26.622 1.00 93.12 185 TRP A O 1
ATOM 1482 N N . GLU A 1 186 ? 12.031 4.751 -25.865 1.00 92.69 186 GLU A N 1
ATOM 1483 C CA . GLU A 1 186 ? 12.022 5.405 -27.170 1.00 92.69 186 GLU A CA 1
ATOM 1484 C C . GLU A 1 186 ? 13.411 5.991 -27.437 1.00 92.69 186 GLU A C 1
ATOM 1486 O O . GLU A 1 186 ? 13.877 6.874 -26.717 1.00 92.69 186 GLU A O 1
ATOM 1491 N N . LEU A 1 187 ? 14.104 5.483 -28.458 1.00 90.94 187 LEU A N 1
ATOM 1492 C CA . LEU A 1 187 ? 15.474 5.883 -28.783 1.00 90.94 187 LEU A CA 1
ATOM 1493 C C . LEU A 1 187 ? 15.510 6.774 -30.028 1.00 90.94 187 LEU A C 1
ATOM 1495 O O . LEU A 1 187 ? 14.878 6.477 -31.039 1.00 90.94 187 LEU A O 1
ATOM 1499 N N . SER A 1 188 ? 16.325 7.824 -29.976 1.00 86.69 188 SER A N 1
ATOM 1500 C CA . SER A 1 188 ? 16.654 8.694 -31.104 1.00 86.69 188 SER A CA 1
ATOM 1501 C C . SER A 1 188 ? 18.104 8.476 -31.535 1.00 86.69 188 SER A C 1
ATOM 1503 O O . SER A 1 188 ? 19.030 8.588 -30.724 1.00 86.69 188 SER A O 1
ATOM 1505 N N . LEU A 1 189 ? 18.294 8.152 -32.816 1.00 84.69 189 LEU A N 1
ATOM 1506 C CA . LEU A 1 189 ? 19.589 7.875 -33.437 1.00 84.69 189 LEU A CA 1
ATOM 1507 C C . LEU A 1 189 ? 20.053 9.089 -34.236 1.00 84.69 189 LEU A C 1
ATOM 1509 O O . LEU A 1 189 ? 19.307 9.610 -35.066 1.00 84.69 189 LEU A O 1
ATOM 1513 N N . LYS A 1 190 ? 21.297 9.523 -34.021 1.00 69.62 190 LYS A N 1
ATOM 1514 C CA . LYS A 1 190 ? 21.875 10.663 -34.757 1.00 69.62 190 LYS A CA 1
ATOM 1515 C C . LYS A 1 190 ? 22.705 10.254 -35.981 1.00 69.62 190 LYS A C 1
ATOM 1517 O O . LYS A 1 190 ? 23.112 11.127 -36.742 1.00 69.62 190 LYS A O 1
ATOM 1522 N N . GLY A 1 191 ? 22.919 8.953 -36.204 1.00 62.16 191 GLY A N 1
ATOM 1523 C CA . GLY A 1 191 ? 23.694 8.408 -37.325 1.00 62.16 191 GLY A CA 1
ATOM 1524 C C . GLY A 1 191 ? 22.906 7.447 -38.227 1.00 62.16 191 GLY A C 1
ATOM 1525 O O . GLY A 1 191 ? 21.921 6.845 -37.814 1.00 62.16 191 GLY A O 1
ATOM 1526 N N . THR A 1 192 ? 23.379 7.265 -39.466 1.00 52.62 192 THR A N 1
ATOM 1527 C CA . THR A 1 192 ? 22.858 6.343 -40.506 1.00 52.62 192 THR A CA 1
ATOM 1528 C C . THR A 1 192 ? 23.032 4.846 -40.199 1.00 52.62 192 THR A C 1
ATOM 1530 O O . THR A 1 192 ? 22.777 4.000 -41.057 1.00 52.62 192 THR A O 1
ATOM 1533 N N . THR A 1 193 ? 23.494 4.487 -39.006 1.00 54.75 193 THR A N 1
ATOM 1534 C CA . THR A 1 193 ? 23.814 3.108 -38.637 1.00 54.75 193 THR A CA 1
ATOM 1535 C C . THR A 1 193 ? 22.540 2.371 -38.219 1.00 54.75 193 THR A C 1
ATOM 1537 O O . THR A 1 193 ? 21.970 2.630 -37.162 1.00 54.75 193 THR A O 1
ATOM 1540 N N . GLN A 1 194 ? 22.078 1.450 -39.072 1.00 48.56 194 GLN A N 1
ATOM 1541 C CA . GLN A 1 194 ? 20.964 0.547 -38.774 1.00 48.56 194 GLN A CA 1
ATOM 1542 C C . GLN A 1 194 ? 21.268 -0.268 -37.512 1.00 48.56 194 GLN A C 1
ATOM 1544 O O . GLN A 1 194 ? 22.170 -1.106 -37.506 1.00 48.56 194 GLN A O 1
ATOM 1549 N N . PHE A 1 195 ? 20.490 -0.059 -36.452 1.00 51.19 195 PHE A N 1
ATOM 1550 C CA . PHE A 1 195 ? 20.487 -0.966 -35.312 1.00 51.19 195 PHE A CA 1
ATOM 1551 C C . PHE A 1 195 ? 19.846 -2.299 -35.721 1.00 51.19 195 PHE A C 1
ATOM 1553 O O . PHE A 1 195 ? 18.700 -2.339 -36.171 1.00 51.19 195 PHE A O 1
ATOM 1560 N N . LEU A 1 196 ? 20.580 -3.403 -35.552 1.00 46.12 196 LEU A N 1
ATOM 1561 C CA . LEU A 1 196 ? 20.004 -4.744 -35.625 1.00 46.12 196 LEU A CA 1
ATOM 1562 C C . LEU A 1 196 ? 18.983 -4.899 -34.474 1.00 46.12 196 LEU A C 1
ATOM 1564 O O . LEU A 1 196 ? 19.345 -4.615 -33.329 1.00 46.12 196 LEU A O 1
ATOM 1568 N N . PRO A 1 197 ? 17.744 -5.381 -34.717 1.00 42.72 197 PRO A N 1
ATOM 1569 C CA . PRO A 1 197 ? 16.643 -5.418 -33.732 1.00 42.72 197 PRO A CA 1
ATOM 1570 C C . PRO A 1 197 ? 16.869 -6.298 -32.487 1.00 42.72 197 PRO A C 1
ATOM 1572 O O . PRO A 1 197 ? 15.948 -6.531 -31.709 1.00 42.72 197 PRO A O 1
ATOM 1575 N N . GLN A 1 198 ? 18.066 -6.851 -32.310 1.00 42.19 198 GLN A N 1
ATOM 1576 C CA . GLN A 1 198 ? 18.344 -7.923 -31.360 1.00 42.19 198 GLN A CA 1
ATOM 1577 C C . GLN A 1 198 ? 18.724 -7.419 -29.959 1.00 42.19 198 GLN A C 1
ATOM 1579 O O . GLN A 1 198 ? 18.679 -8.194 -29.008 1.00 42.19 198 GLN A O 1
ATOM 1584 N N . PHE A 1 199 ? 19.025 -6.124 -29.803 1.00 43.69 199 PHE A N 1
ATOM 1585 C CA . PHE A 1 199 ? 19.408 -5.527 -28.515 1.00 43.69 199 PHE A CA 1
ATOM 1586 C C . PHE A 1 199 ? 18.231 -5.125 -27.610 1.00 43.69 199 PHE A C 1
ATOM 1588 O O . PHE A 1 199 ? 18.439 -4.884 -26.427 1.00 43.69 199 PHE A O 1
ATOM 1595 N N . LEU A 1 200 ? 16.991 -5.105 -28.115 1.00 44.06 200 LEU A N 1
ATOM 1596 C CA . LEU A 1 200 ? 15.810 -4.694 -27.336 1.00 44.06 200 LEU A CA 1
ATOM 1597 C C . LEU A 1 200 ? 15.159 -5.828 -26.522 1.00 44.06 200 LEU A C 1
ATOM 1599 O O . LEU A 1 200 ? 14.125 -5.607 -25.902 1.00 44.06 200 LEU A O 1
ATOM 1603 N N . ARG A 1 201 ? 15.714 -7.050 -26.533 1.00 33.66 201 ARG A N 1
ATOM 1604 C CA . ARG A 1 201 ? 15.061 -8.223 -25.919 1.00 33.66 201 ARG A CA 1
ATOM 1605 C C . ARG A 1 201 ? 15.659 -8.757 -24.625 1.00 33.66 201 ARG A C 1
ATOM 1607 O O . ARG A 1 201 ? 15.115 -9.723 -24.104 1.00 33.66 201 ARG A O 1
ATOM 1614 N N . THR A 1 202 ? 16.710 -8.161 -24.070 1.00 37.38 202 THR A N 1
ATOM 1615 C CA . THR A 1 202 ? 17.249 -8.698 -22.812 1.00 37.38 202 THR A CA 1
ATOM 1616 C C . THR A 1 202 ? 18.062 -7.667 -22.053 1.00 37.38 202 THR A C 1
ATOM 1618 O O . THR A 1 202 ? 19.196 -7.383 -22.429 1.00 37.38 202 THR A O 1
ATOM 1621 N N . VAL A 1 203 ? 17.511 -7.178 -20.947 1.00 31.36 203 VAL A N 1
ATOM 1622 C CA . VAL A 1 203 ? 18.291 -6.908 -19.737 1.00 31.36 203 VAL A CA 1
ATOM 1623 C C . VAL A 1 203 ? 17.482 -7.506 -18.588 1.00 31.36 203 VAL A C 1
ATOM 1625 O O . VAL A 1 203 ? 16.295 -7.216 -18.464 1.00 31.36 203 VAL A O 1
ATOM 1628 N N . ALA A 1 204 ? 18.123 -8.452 -17.902 1.00 35.78 204 ALA A N 1
ATOM 1629 C CA . ALA A 1 204 ? 17.587 -9.301 -16.842 1.00 35.78 204 ALA A CA 1
ATOM 1630 C C . ALA A 1 204 ? 17.284 -8.535 -15.548 1.00 35.78 204 ALA A C 1
ATOM 1632 O O . ALA A 1 204 ? 17.908 -7.469 -15.342 1.00 35.78 204 ALA A O 1
#

Secondary structure (DSSP, 8-state):
-GGGHHHHHHHHTSPPP---EEE-SS-EEEE-S-TTS-GGG--EEE-TTSSEEEEEE----SS--------SSPPHHHHHS-EETTTPPTT-EEEEEEE-TTS--SEEEEEEEEEEEEETTEEEEEEEEETT--B-SSS--B-HHHHHHHHHHHHGGGGGGTEEEEEEEEEEE-SSSS-EEEEEEEEEE-SS----GGGGG---